Protein AF-A0A836RXM8-F1 (afdb_monomer_lite)

pLDDT: mean 91.98, std 8.18, range [41.59, 98.12]

Secondary structure (DSSP, 8-state):
-GGG--IIIIIHHHHHTT--S-----TTHHHHHHHS--EEPTTT--EEPPPHHHHHHH----PPPPSSTTPPP-EEE--------TTTTTTSTTHHHHHHHHHHHHHHHHHHHTSHHHHHHHHHHH-PPPSSHHHHHHHH-HHHHHHHHTT-SS--HHHHHHHHHHHHHH--HHHHHHHHHHHGGGGGEEEPP--TTHHHHHHHHHHHHHHHHTTSS-HHHHHHHHHHHHHHSHHHHHH----S---SS----

Sequence (253 aa):
DMMSWDWGKQIHPSTVSGKTLIWIGGTWHWTEWQTKPYYTDLQTGEQRPLTAEEVKKYFYYTLFAAGDPGNEPVTLSQPFVWMIASNAGKDNPKYDELRDVYQMLAFLLVVKASDPDLNAIHSIISAHLPVRKAAEQLISDKAWVEKLANLEVELSPEVKNAIADIVKATVNEINIEFLASTSKMLAYTRLTPMHPQYPQLASIFADAVDKVLRGEMMPEEAVNYIISKIKADPELAKAVEIQGEIPKDWQFP

Radius of gyration: 23.03 Å; chains: 1; bounding box: 50×42×63 Å

Foldseek 3Di:
DVVPDDVQAPVLLCLLAVVDPDDDDAQLVLCVLQVHQSYQDPVPRDGDRDDLVSSVVRDDDDAADDPDPPDDGADEDDDDADDDDQCQPVVPPCCVVCVVVRSVVSVVVRVVCLDLLNQLLCCQLRVHARPDPSVLVLLVDPVSLVCLLVVVDPDDPVVCVVCNVSSPSRSDPSNSVSRNVVNVVCVRYDYQDPDPCSVVLVVLVVVLVVCCVVVVDPPVRSVVSSVCVQCVDPVSVVVDDDDDDDDPPDDDD

Structure (mmCIF, N/CA/C/O backbone):
data_AF-A0A836RXM8-F1
#
_entry.id   AF-A0A836RXM8-F1
#
loop_
_atom_site.group_PDB
_atom_site.id
_atom_site.type_symbol
_atom_site.label_atom_id
_atom_site.label_alt_id
_atom_site.label_comp_id
_atom_site.label_asym_id
_atom_site.label_entity_id
_atom_site.label_seq_id
_atom_site.pdbx_PDB_ins_code
_atom_site.Cartn_x
_atom_site.Cartn_y
_atom_site.Cartn_z
_atom_site.occupancy
_atom_site.B_iso_or_equiv
_atom_site.auth_seq_id
_atom_site.auth_comp_id
_atom_site.auth_asym_id
_atom_site.auth_atom_id
_atom_site.pdbx_PDB_model_num
ATOM 1 N N . ASP A 1 1 ? 5.115 17.054 -16.603 1.00 67.19 1 ASP A N 1
ATOM 2 C CA . ASP A 1 1 ? 5.607 15.700 -16.323 1.00 67.19 1 ASP A CA 1
ATOM 3 C C . ASP A 1 1 ? 4.861 15.152 -15.115 1.00 67.19 1 ASP A C 1
ATOM 5 O O . ASP A 1 1 ? 4.892 15.807 -14.085 1.00 67.19 1 ASP A O 1
ATOM 9 N N . MET A 1 2 ? 4.141 14.035 -15.251 1.00 67.56 2 MET A N 1
ATOM 10 C CA . MET A 1 2 ? 3.402 13.416 -14.138 1.00 67.56 2 MET A CA 1
ATOM 11 C C . MET A 1 2 ? 4.348 12.788 -13.102 1.00 67.56 2 MET A C 1
ATOM 13 O O . MET A 1 2 ? 4.012 12.749 -11.923 1.00 67.56 2 MET A O 1
ATOM 17 N N . MET A 1 3 ? 5.556 12.379 -13.507 1.00 71.38 3 MET A N 1
ATOM 18 C CA . MET A 1 3 ? 6.567 11.810 -12.605 1.00 71.38 3 MET A CA 1
ATOM 19 C C . MET A 1 3 ? 7.156 12.852 -11.646 1.00 71.38 3 MET A C 1
ATOM 21 O O . MET A 1 3 ? 7.748 12.496 -10.632 1.00 71.38 3 MET A O 1
ATOM 25 N N . SER A 1 4 ? 6.967 14.143 -11.938 1.00 82.06 4 SER A N 1
ATOM 26 C CA . SER A 1 4 ? 7.364 15.249 -11.065 1.00 82.06 4 SER A CA 1
ATOM 27 C C . SER A 1 4 ? 6.203 15.808 -10.236 1.00 82.06 4 SER A C 1
ATOM 29 O O . SER A 1 4 ? 6.362 16.857 -9.609 1.00 82.06 4 SER A O 1
ATOM 31 N N . TRP A 1 5 ? 5.010 15.207 -10.306 1.00 88.31 5 TRP A N 1
ATOM 32 C CA . TRP A 1 5 ? 3.843 15.711 -9.586 1.00 88.31 5 TRP A CA 1
ATOM 33 C C . TRP A 1 5 ? 3.910 15.363 -8.105 1.00 88.31 5 TRP A C 1
ATOM 35 O O . TRP A 1 5 ? 4.267 14.255 -7.713 1.00 88.31 5 TRP A O 1
ATOM 45 N N . ASP A 1 6 ? 3.504 16.320 -7.279 1.00 93.12 6 ASP A N 1
ATOM 46 C CA . ASP A 1 6 ? 3.343 16.104 -5.849 1.00 93.12 6 ASP A CA 1
ATOM 47 C C . ASP A 1 6 ? 2.068 15.297 -5.559 1.00 93.12 6 ASP A C 1
ATOM 49 O O . ASP A 1 6 ? 0.978 15.602 -6.063 1.00 93.12 6 ASP A O 1
ATOM 53 N N . TRP A 1 7 ? 2.205 14.279 -4.710 1.00 91.94 7 TRP A N 1
ATOM 54 C CA . TRP A 1 7 ? 1.114 13.386 -4.328 1.00 91.94 7 TRP A CA 1
ATOM 55 C C . TRP A 1 7 ? -0.080 14.127 -3.720 1.00 91.94 7 TRP A C 1
ATOM 57 O O . TRP A 1 7 ? -1.217 13.944 -4.160 1.00 91.94 7 TRP A O 1
ATOM 67 N N . GLY A 1 8 ? 0.171 15.005 -2.749 1.00 92.81 8 GLY A N 1
ATOM 68 C CA . GLY A 1 8 ? -0.876 15.685 -1.990 1.00 92.81 8 GLY A CA 1
ATOM 69 C C . GLY A 1 8 ? -1.441 16.926 -2.677 1.00 92.81 8 GLY A C 1
ATOM 70 O O . GLY A 1 8 ? -2.584 17.296 -2.424 1.00 92.81 8 GLY A O 1
ATOM 71 N N . LYS A 1 9 ? -0.664 17.577 -3.547 1.00 92.81 9 LYS A N 1
ATOM 72 C CA . LYS A 1 9 ? -1.061 18.836 -4.202 1.00 92.81 9 LYS A CA 1
ATOM 73 C C . LYS A 1 9 ? -1.602 18.647 -5.611 1.00 92.81 9 LYS A C 1
ATOM 75 O O . LYS A 1 9 ? -2.333 19.510 -6.088 1.00 92.81 9 LYS A O 1
ATOM 80 N N . GLN A 1 10 ? -1.227 17.567 -6.292 1.00 93.88 10 GLN A N 1
ATOM 81 C CA . GLN A 1 10 ? -1.545 17.384 -7.709 1.00 93.88 10 GLN A CA 1
ATOM 82 C C . GLN A 1 10 ? -2.206 16.040 -7.983 1.00 93.88 10 GLN A C 1
ATOM 84 O O . GLN A 1 10 ? -3.299 16.022 -8.549 1.00 93.88 10 GLN A O 1
ATOM 89 N N . ILE A 1 11 ? -1.579 14.933 -7.578 1.00 94.00 11 ILE A N 1
ATOM 90 C CA . ILE A 1 11 ? -2.033 13.587 -7.952 1.00 94.00 11 ILE A CA 1
ATOM 91 C C . ILE A 1 11 ? -3.374 13.263 -7.291 1.00 94.00 11 ILE A C 1
ATOM 93 O O . ILE A 1 11 ? -4.368 13.087 -7.997 1.00 94.00 11 ILE A O 1
ATOM 97 N N . HIS A 1 12 ? -3.444 13.250 -5.954 1.00 95.88 12 HIS A N 1
ATOM 98 C CA . HIS A 1 12 ? -4.697 12.948 -5.260 1.00 95.88 12 HIS A CA 1
ATOM 99 C C . HIS A 1 12 ? -5.810 13.942 -5.594 1.00 95.88 12 HIS A C 1
ATOM 101 O O . HIS A 1 12 ? -6.885 13.468 -5.963 1.00 95.88 12 HIS A O 1
ATOM 107 N N . PRO A 1 13 ? -5.586 15.276 -5.578 1.00 95.81 13 PRO A N 1
ATOM 108 C CA . PRO A 1 13 ? -6.622 16.228 -5.972 1.00 95.81 13 PRO A CA 1
ATOM 109 C C . PRO A 1 13 ? -7.154 16.008 -7.390 1.00 95.81 13 PRO A C 1
ATOM 111 O O . PRO A 1 13 ? -8.357 16.127 -7.611 1.00 95.81 13 PRO A O 1
ATOM 114 N N . SER A 1 14 ? -6.299 15.652 -8.355 1.00 94.50 14 SER A N 1
ATOM 115 C CA . SER A 1 14 ? -6.745 15.365 -9.726 1.00 94.50 14 SER A CA 1
ATOM 116 C C . SER A 1 14 ? -7.609 14.106 -9.790 1.00 94.50 14 SER A C 1
ATOM 118 O O . SER A 1 14 ? -8.657 14.123 -10.438 1.00 94.50 14 SER A O 1
ATOM 120 N N . THR A 1 15 ? -7.217 13.053 -9.069 1.00 95.25 15 THR A N 1
ATOM 121 C CA . THR A 1 15 ? -7.966 11.793 -8.992 1.00 95.25 15 THR A CA 1
ATOM 122 C C . THR A 1 15 ? -9.335 11.987 -8.343 1.00 95.25 15 THR A C 1
ATOM 124 O O . THR A 1 15 ? -10.350 11.670 -8.958 1.00 95.25 15 THR A O 1
ATOM 127 N N . VAL A 1 16 ? -9.399 12.565 -7.139 1.00 96.19 16 VAL A N 1
ATOM 128 C CA . VAL A 1 16 ? -10.672 12.705 -6.402 1.00 96.19 16 VAL A CA 1
ATOM 129 C C . VAL A 1 16 ? -11.606 13.763 -6.989 1.00 96.19 16 VAL A C 1
ATOM 131 O O . VAL A 1 16 ? -12.803 13.723 -6.730 1.00 96.19 16 VAL A O 1
ATOM 134 N N . SER A 1 17 ? -11.088 14.684 -7.809 1.00 93.25 17 SER A N 1
ATOM 135 C CA . SER A 1 17 ? -11.897 15.687 -8.521 1.00 93.25 17 SER A CA 1
ATOM 136 C C . SER A 1 17 ? -12.388 15.211 -9.895 1.00 93.25 17 SER A C 1
ATOM 138 O O . SER A 1 17 ? -12.884 16.022 -10.676 1.00 93.25 17 SER A O 1
ATOM 140 N N . GLY A 1 18 ? -12.212 13.929 -10.238 1.00 92.31 18 GLY A N 1
ATOM 141 C CA . GLY A 1 18 ? -12.706 13.356 -11.495 1.00 92.31 18 GLY A CA 1
ATOM 142 C C . GLY A 1 18 ? -11.960 13.821 -12.750 1.00 92.31 18 GLY A C 1
ATOM 143 O O . GLY A 1 18 ? -12.489 13.703 -13.852 1.00 92.31 18 GLY A O 1
ATOM 144 N N . LYS A 1 19 ? -10.730 14.340 -12.616 1.00 93.00 19 LYS A N 1
ATOM 145 C CA . LYS A 1 19 ? -9.873 14.689 -13.771 1.00 93.00 19 LYS A CA 1
ATOM 146 C C . LYS A 1 19 ? -9.173 13.468 -14.377 1.00 93.00 19 LYS A C 1
ATOM 148 O O . LYS A 1 19 ? -8.529 13.587 -15.416 1.00 93.00 19 LYS A O 1
ATOM 153 N N . THR A 1 20 ? -9.309 12.314 -13.729 1.00 91.69 20 THR A N 1
ATOM 154 C CA . THR A 1 20 ? -8.688 11.044 -14.096 1.00 91.69 20 THR A CA 1
ATOM 155 C C . THR A 1 20 ? -9.775 9.978 -14.214 1.00 91.69 20 THR A C 1
ATOM 157 O O . THR A 1 20 ? -10.548 9.798 -13.278 1.00 91.69 20 THR A O 1
ATOM 160 N N . LEU A 1 21 ? -9.826 9.257 -15.342 1.00 91.75 21 LEU A N 1
ATOM 161 C CA . LEU A 1 21 ? -10.774 8.148 -15.530 1.00 91.75 21 LEU A CA 1
ATOM 162 C C . LEU A 1 21 ? -10.303 6.856 -14.845 1.00 91.75 21 LEU A C 1
ATOM 164 O O . LEU A 1 21 ? -11.106 6.149 -14.246 1.00 91.75 21 LEU A O 1
ATOM 168 N N . ILE A 1 22 ? -9.007 6.546 -14.946 1.00 92.25 22 ILE A N 1
ATOM 169 C CA . ILE A 1 22 ? -8.401 5.328 -14.393 1.00 92.25 22 ILE A CA 1
ATOM 170 C C . ILE A 1 22 ? -7.258 5.725 -13.471 1.00 92.25 22 ILE A C 1
ATOM 172 O O . ILE A 1 22 ? -6.341 6.437 -13.878 1.00 92.25 22 ILE A O 1
ATOM 176 N N . TRP A 1 23 ? -7.304 5.231 -12.238 1.00 91.56 23 TRP A N 1
ATOM 177 C CA . TRP A 1 23 ? -6.279 5.459 -11.233 1.00 91.56 23 TRP A CA 1
ATOM 178 C C . TRP A 1 23 ? -5.599 4.148 -10.846 1.00 91.56 23 TRP A C 1
ATOM 180 O O . TRP A 1 23 ? -6.260 3.165 -10.518 1.00 91.56 23 TRP A O 1
ATOM 190 N N . ILE A 1 24 ? -4.268 4.162 -10.860 1.00 89.94 24 ILE A N 1
ATOM 191 C CA . ILE A 1 24 ? -3.421 3.052 -10.433 1.00 89.94 24 ILE A CA 1
ATOM 192 C C . ILE A 1 24 ? -2.797 3.447 -9.100 1.00 89.94 24 ILE A C 1
ATOM 194 O O . ILE A 1 24 ? -1.983 4.364 -9.040 1.00 89.94 24 ILE A O 1
ATOM 198 N N . GLY A 1 25 ? -3.169 2.764 -8.021 1.00 88.94 25 GLY A N 1
ATOM 199 C CA . GLY A 1 25 ? -2.632 3.069 -6.702 1.00 88.94 25 GLY A CA 1
ATOM 200 C C . GLY A 1 25 ? -2.890 1.975 -5.678 1.00 88.94 25 GLY A C 1
ATOM 201 O O . GLY A 1 25 ? -3.583 0.996 -5.946 1.00 88.94 25 GLY A O 1
ATOM 202 N N . GLY A 1 26 ? -2.310 2.157 -4.495 1.00 90.25 26 GLY A N 1
ATOM 203 C CA . GLY A 1 26 ? -2.486 1.243 -3.376 1.00 90.25 26 GLY A CA 1
ATOM 204 C C . GLY A 1 26 ? -3.865 1.319 -2.733 1.00 90.25 26 GLY A C 1
ATOM 205 O O . GLY A 1 26 ? -4.561 2.332 -2.832 1.00 90.25 26 GLY A O 1
ATOM 206 N N . THR A 1 27 ? -4.233 0.255 -2.019 1.00 93.00 27 THR A N 1
ATOM 207 C CA . THR A 1 27 ? -5.505 0.170 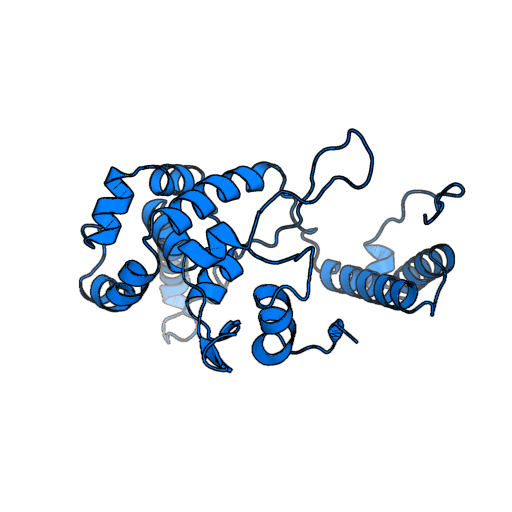-1.286 1.00 93.00 27 THR A CA 1
ATOM 208 C C . THR A 1 27 ? -5.600 1.181 -0.148 1.00 93.00 27 THR A C 1
ATOM 210 O O . THR A 1 27 ? -6.702 1.623 0.166 1.00 93.00 27 THR A O 1
ATOM 213 N N . TRP A 1 28 ? -4.464 1.611 0.418 1.00 92.94 28 TRP A N 1
ATOM 214 C CA . TRP A 1 28 ? -4.419 2.624 1.478 1.00 92.94 28 TRP A CA 1
ATOM 215 C C . TRP A 1 28 ? -5.017 3.969 1.038 1.00 92.94 28 TRP A C 1
ATOM 217 O O . TRP A 1 28 ? -5.568 4.694 1.864 1.00 92.94 28 TRP A O 1
ATOM 227 N N . HIS A 1 29 ? -5.006 4.278 -0.266 1.00 94.75 29 HIS A N 1
ATOM 228 C CA . HIS A 1 29 ? -5.627 5.497 -0.786 1.00 94.75 29 HIS A CA 1
ATOM 229 C C . HIS A 1 29 ? -7.132 5.563 -0.496 1.00 94.75 29 HIS A C 1
ATOM 231 O O . HIS A 1 29 ? -7.668 6.657 -0.333 1.00 94.75 29 HIS A O 1
ATOM 237 N N . TRP A 1 30 ? -7.809 4.411 -0.389 1.00 94.94 30 TRP A N 1
ATOM 238 C CA . TRP A 1 30 ? -9.244 4.345 -0.113 1.00 94.94 30 TRP A CA 1
ATOM 239 C C . TRP A 1 30 ? -9.617 5.084 1.175 1.00 94.94 30 TRP A C 1
ATOM 241 O O . TRP A 1 30 ? -10.569 5.863 1.178 1.00 94.94 30 TRP A O 1
ATOM 251 N N . THR A 1 31 ? -8.856 4.886 2.257 1.00 93.06 31 THR A N 1
ATOM 252 C CA . THR A 1 31 ? -9.055 5.601 3.530 1.00 93.06 31 THR A CA 1
ATOM 253 C C . THR A 1 31 ? -8.264 6.901 3.601 1.00 93.06 31 THR A C 1
ATOM 255 O O . THR A 1 31 ? -8.688 7.839 4.276 1.00 93.06 31 THR A O 1
ATOM 258 N N . GLU A 1 32 ? -7.152 7.028 2.877 1.00 94.56 32 GLU A N 1
ATOM 259 C CA . GLU A 1 32 ? -6.417 8.292 2.794 1.00 94.56 32 GLU A CA 1
ATOM 260 C C . GLU A 1 32 ? -7.296 9.415 2.226 1.00 94.56 32 GLU A C 1
ATOM 262 O O . GLU A 1 32 ? -7.363 10.503 2.798 1.00 94.56 32 GLU A O 1
ATOM 267 N N . TRP A 1 33 ? -8.072 9.137 1.176 1.00 95.75 33 TRP A N 1
ATOM 268 C CA . TRP A 1 33 ? -9.029 10.094 0.607 1.00 95.75 33 TRP A CA 1
ATOM 269 C C . TRP A 1 33 ? -10.163 10.472 1.565 1.00 95.75 33 TRP A C 1
ATOM 271 O O . TRP A 1 33 ? -10.778 11.521 1.386 1.00 95.75 33 TRP A O 1
ATOM 281 N N . GLN A 1 34 ? -10.403 9.659 2.596 1.00 94.94 34 GLN A N 1
ATOM 282 C CA . GLN A 1 34 ? -11.387 9.929 3.648 1.00 94.94 34 GLN A CA 1
ATOM 283 C C . GLN A 1 34 ? -10.817 10.720 4.828 1.00 94.94 34 GLN A C 1
ATOM 285 O O . GLN A 1 34 ? -11.565 11.243 5.651 1.00 94.94 34 GLN A O 1
ATOM 290 N N . THR A 1 35 ? -9.492 10.840 4.921 1.00 92.25 35 THR A N 1
ATOM 291 C CA . THR A 1 35 ? -8.815 11.493 6.053 1.00 92.25 35 THR A CA 1
ATOM 292 C C . THR A 1 35 ? -8.043 12.745 5.651 1.00 92.25 35 THR A C 1
ATOM 294 O O . THR A 1 35 ? -7.712 13.566 6.509 1.00 92.25 35 THR A O 1
ATOM 297 N N . LYS A 1 36 ? -7.752 12.923 4.359 1.00 94.62 36 LYS A N 1
ATOM 298 C CA . LYS A 1 36 ? -6.969 14.045 3.835 1.00 94.62 36 LYS A CA 1
ATOM 299 C C . LYS A 1 36 ? -7.818 14.964 2.953 1.00 94.62 36 LYS A C 1
ATOM 301 O O . LYS A 1 36 ? -8.614 14.473 2.155 1.00 94.62 36 LYS A O 1
ATOM 306 N N . PRO A 1 37 ? -7.643 16.296 3.050 1.00 96.25 37 PRO A N 1
ATOM 307 C CA . PRO A 1 37 ? -8.460 17.262 2.326 1.00 96.25 37 PRO A CA 1
ATOM 308 C C . PRO A 1 37 ? -8.011 17.434 0.866 1.00 96.25 37 PRO A C 1
ATOM 310 O O . PRO A 1 37 ? -7.535 18.493 0.470 1.00 96.25 37 PRO A O 1
ATOM 313 N N . TYR A 1 38 ? -8.126 16.378 0.059 1.00 97.12 38 TYR A N 1
ATOM 314 C CA . TYR A 1 38 ? -7.731 16.415 -1.355 1.00 97.12 38 TYR A CA 1
ATOM 315 C C . TYR A 1 38 ? -8.847 16.863 -2.294 1.00 97.12 38 TYR A C 1
ATOM 317 O O . TYR A 1 38 ? -8.559 17.346 -3.389 1.00 97.12 38 TYR A O 1
ATOM 325 N N . TYR A 1 39 ? -10.107 16.694 -1.894 1.00 97.19 39 TYR A N 1
ATOM 326 C CA . TYR A 1 39 ? -11.259 17.033 -2.719 1.00 97.19 39 TYR A CA 1
ATOM 327 C C . TYR A 1 39 ? -11.671 18.485 -2.492 1.00 97.19 39 TYR A C 1
ATOM 329 O O . TYR A 1 39 ? -11.817 18.919 -1.352 1.00 97.19 39 TYR A O 1
ATOM 337 N N . THR A 1 40 ? -11.871 19.236 -3.574 1.00 95.75 40 THR A N 1
ATOM 338 C CA . THR A 1 40 ? -12.447 20.584 -3.516 1.00 95.75 40 THR A CA 1
ATOM 339 C C . THR A 1 40 ? -13.953 20.488 -3.709 1.00 95.75 40 THR A C 1
ATOM 341 O O . THR A 1 40 ? -14.420 20.078 -4.771 1.00 95.75 40 THR A O 1
ATOM 344 N N . ASP A 1 41 ? -14.712 20.883 -2.692 1.00 93.56 41 ASP A N 1
ATOM 345 C CA . ASP A 1 41 ? -16.166 20.885 -2.749 1.00 93.56 41 ASP A CA 1
ATOM 346 C C . ASP A 1 41 ? -16.666 21.911 -3.773 1.00 93.56 41 ASP A C 1
ATOM 348 O O . ASP A 1 41 ? -16.317 23.088 -3.722 1.00 93.56 41 ASP A O 1
ATOM 352 N N . LEU A 1 42 ? -17.484 21.465 -4.726 1.00 90.12 42 LEU A N 1
ATOM 353 C CA . LEU A 1 42 ? -17.965 22.320 -5.813 1.00 90.12 42 LEU A CA 1
ATOM 354 C C . LEU A 1 42 ? -18.975 23.380 -5.352 1.00 90.12 42 LEU A C 1
ATOM 356 O O . LEU A 1 42 ? -19.186 24.357 -6.069 1.00 90.12 42 LEU A O 1
ATOM 360 N N . GLN A 1 43 ? -19.617 23.194 -4.196 1.00 92.38 43 GLN A N 1
ATOM 361 C CA . GLN A 1 43 ? -20.587 24.147 -3.655 1.00 92.38 43 GLN A CA 1
ATOM 362 C C . GLN A 1 43 ? -19.902 25.226 -2.818 1.00 92.38 43 GLN A C 1
ATOM 364 O O . GLN A 1 43 ? -20.266 26.395 -2.925 1.00 92.38 43 GLN A O 1
ATOM 369 N N . THR A 1 44 ? -18.923 24.846 -1.992 1.00 94.88 44 THR A N 1
ATOM 370 C CA . THR A 1 44 ? -18.257 25.782 -1.066 1.00 94.88 44 THR A CA 1
ATOM 371 C C . THR A 1 44 ? -16.913 26.298 -1.578 1.00 94.88 44 THR A C 1
ATOM 373 O O . THR A 1 44 ? -16.461 27.355 -1.146 1.00 94.88 44 THR A O 1
ATOM 376 N N . GLY A 1 45 ? -16.265 25.580 -2.497 1.00 93.94 45 GLY A N 1
ATOM 377 C CA . GLY A 1 45 ? -14.900 25.849 -2.952 1.00 93.94 45 GLY A CA 1
ATOM 378 C C . GLY A 1 45 ? -13.812 25.424 -1.959 1.00 93.94 45 GLY A C 1
ATOM 379 O O . GLY A 1 45 ? -12.630 25.640 -2.227 1.00 93.94 45 GLY A O 1
ATOM 380 N N . GLU A 1 46 ? -14.176 24.824 -0.824 1.00 95.69 46 GLU A N 1
ATOM 381 C CA . GLU A 1 46 ? -13.231 24.435 0.225 1.00 95.69 46 GLU A CA 1
ATOM 382 C C . GLU A 1 46 ? -12.669 23.029 0.006 1.00 95.69 46 GLU A C 1
ATOM 384 O O . GLU A 1 46 ? -13.330 22.139 -0.533 1.00 95.69 46 GLU A O 1
ATOM 389 N N . GLN A 1 47 ? -11.430 22.814 0.453 1.00 96.12 47 GLN A N 1
ATOM 390 C CA . GLN A 1 47 ? -10.821 21.489 0.459 1.00 96.12 47 GLN A CA 1
ATOM 391 C C . GLN A 1 47 ? -11.289 20.680 1.670 1.00 96.12 47 GLN A C 1
ATOM 393 O O . GLN A 1 47 ? -11.180 21.132 2.810 1.00 96.12 47 GLN A O 1
ATOM 398 N N . ARG A 1 48 ? -11.752 19.454 1.429 1.00 96.31 48 ARG A N 1
ATOM 399 C CA . ARG A 1 48 ? -12.187 18.511 2.464 1.00 96.31 48 ARG A CA 1
ATOM 400 C C . ARG A 1 48 ? -11.898 17.061 2.069 1.00 96.31 48 ARG A C 1
ATOM 402 O O . ARG A 1 48 ? -11.672 16.779 0.890 1.00 96.31 48 ARG A O 1
ATOM 409 N N . PRO A 1 49 ? -11.875 16.127 3.032 1.00 96.25 49 PRO A N 1
ATOM 410 C CA . PRO A 1 49 ? -11.877 14.710 2.711 1.00 96.25 49 PRO A CA 1
ATOM 411 C C . PRO A 1 49 ? -13.195 14.292 2.054 1.00 96.25 49 PRO A C 1
ATOM 413 O O . PRO A 1 49 ? -14.235 14.945 2.218 1.00 96.25 49 PRO A O 1
ATOM 416 N N . LEU A 1 50 ? -13.151 13.186 1.320 1.00 96.44 50 LEU A N 1
ATOM 417 C CA . LEU A 1 50 ? -14.355 12.490 0.886 1.00 96.44 50 LEU A CA 1
ATOM 418 C C . LEU A 1 50 ? -14.965 11.718 2.059 1.00 96.44 50 LEU A C 1
ATOM 420 O O . LEU A 1 50 ? -14.269 11.234 2.943 1.00 96.44 50 LEU A O 1
ATOM 424 N N . THR A 1 51 ? -16.278 11.559 2.058 1.00 95.56 51 THR A N 1
ATOM 425 C CA . THR A 1 51 ? -16.948 10.575 2.920 1.00 95.56 51 THR A CA 1
ATOM 426 C C . THR A 1 51 ? -16.766 9.160 2.363 1.00 95.56 51 THR A C 1
ATOM 428 O O . THR A 1 51 ? -16.474 8.986 1.177 1.00 95.56 51 THR A O 1
ATOM 431 N N . ALA A 1 52 ? -16.960 8.127 3.187 1.00 95.69 52 ALA A N 1
ATOM 432 C CA . ALA A 1 52 ? -16.906 6.739 2.719 1.00 95.69 52 ALA A CA 1
ATOM 433 C C . ALA A 1 52 ? -17.948 6.477 1.612 1.00 95.69 52 ALA A C 1
ATOM 435 O O . ALA A 1 52 ? -17.672 5.791 0.627 1.00 95.69 52 ALA A O 1
ATOM 436 N N . GLU A 1 53 ? -19.128 7.084 1.734 1.00 97.06 53 GLU A N 1
ATOM 437 C CA . GLU A 1 53 ? -20.217 7.025 0.762 1.00 97.06 53 GLU A CA 1
ATOM 438 C C . GLU A 1 53 ? -19.827 7.678 -0.566 1.00 97.06 53 GLU A C 1
ATOM 440 O O . GLU A 1 53 ? -20.113 7.128 -1.630 1.00 97.06 53 GLU A O 1
ATOM 445 N N . GLU A 1 54 ? -19.145 8.826 -0.525 1.00 96.69 54 GLU A N 1
ATOM 446 C CA . GLU A 1 54 ? -18.602 9.469 -1.725 1.00 96.69 54 GLU A CA 1
ATOM 447 C C . GLU A 1 54 ? -17.525 8.609 -2.381 1.00 96.69 54 GLU A C 1
ATOM 449 O O . GLU A 1 54 ? -17.579 8.418 -3.593 1.00 96.69 54 GLU A O 1
ATOM 454 N N . VAL A 1 55 ? -16.598 8.024 -1.613 1.00 95.88 55 VAL A N 1
ATOM 455 C CA . VAL A 1 55 ? -15.582 7.118 -2.175 1.00 95.88 55 VAL A CA 1
ATOM 456 C C . VAL A 1 55 ? -16.248 5.917 -2.857 1.00 95.88 55 VAL A C 1
ATOM 458 O O . VAL A 1 55 ? -15.954 5.642 -4.019 1.00 95.88 55 VAL A O 1
ATOM 461 N N . LYS A 1 56 ? -17.216 5.259 -2.202 1.00 96.44 56 LYS A N 1
ATOM 462 C CA . LYS A 1 56 ? -17.980 4.139 -2.790 1.00 96.44 56 LYS A CA 1
ATOM 463 C C . LYS A 1 56 ? -18.767 4.545 -4.036 1.00 96.44 56 LYS A C 1
ATOM 465 O O . LYS A 1 56 ? -18.948 3.733 -4.938 1.00 96.44 56 LYS A O 1
ATOM 470 N N . LYS A 1 57 ? -19.261 5.783 -4.088 1.00 96.31 57 LYS A N 1
ATOM 471 C CA . LYS A 1 57 ? -20.013 6.310 -5.233 1.00 96.31 57 LYS A CA 1
ATOM 472 C C . LYS A 1 57 ? -19.108 6.686 -6.407 1.00 96.31 57 LYS A C 1
ATOM 474 O O . LYS A 1 57 ? -19.515 6.514 -7.552 1.00 96.31 57 LYS A O 1
ATOM 479 N N . TYR A 1 58 ? -17.938 7.259 -6.137 1.00 95.06 58 TYR A N 1
ATOM 480 C CA . TYR A 1 58 ? -17.053 7.815 -7.164 1.00 95.06 58 TYR A CA 1
ATOM 481 C C . TYR A 1 58 ? -16.103 6.774 -7.747 1.00 95.06 58 TYR A C 1
ATOM 483 O O . TYR A 1 58 ? -15.721 6.894 -8.909 1.00 95.06 58 TYR A O 1
ATOM 491 N N . PHE A 1 59 ? -15.739 5.754 -6.970 1.00 95.56 59 PHE A N 1
ATOM 492 C CA . PHE A 1 59 ? -14.719 4.792 -7.358 1.00 95.56 59 PHE A CA 1
ATOM 493 C C . PHE A 1 59 ? -15.269 3.378 -7.493 1.00 95.56 59 PHE A C 1
ATOM 495 O O . PHE A 1 59 ? -15.991 2.866 -6.641 1.00 95.56 59 PHE A O 1
ATOM 502 N N . TYR A 1 60 ? -14.820 2.719 -8.555 1.00 93.56 60 TYR A N 1
ATOM 503 C CA . TYR A 1 60 ? -14.836 1.272 -8.687 1.00 93.56 60 TYR A CA 1
ATOM 504 C C . TYR A 1 60 ? -13.399 0.755 -8.567 1.00 93.56 60 TYR A C 1
ATOM 506 O O . TYR A 1 60 ? -12.457 1.448 -8.953 1.00 93.56 60 TYR A O 1
ATOM 514 N N . TYR A 1 61 ? -13.223 -0.454 -8.043 1.00 93.81 61 TYR A N 1
ATOM 515 C CA . TYR A 1 61 ? -11.920 -1.100 -7.916 1.00 93.81 61 TYR A CA 1
ATOM 516 C C . TYR A 1 61 ? -11.942 -2.463 -8.607 1.00 93.81 61 TYR A C 1
ATOM 518 O O . TYR A 1 61 ? -12.926 -3.197 -8.556 1.00 93.81 61 TYR A O 1
ATOM 526 N N . THR A 1 62 ? -10.840 -2.798 -9.268 1.00 92.56 62 THR A N 1
ATOM 527 C CA . THR A 1 62 ? -10.679 -4.035 -10.034 1.00 92.56 62 THR A CA 1
ATOM 528 C C . THR A 1 62 ? -9.211 -4.444 -10.058 1.00 92.56 62 THR A C 1
ATOM 530 O O . THR A 1 62 ? -8.327 -3.635 -9.778 1.00 92.56 62 THR A O 1
ATOM 533 N N . LEU A 1 63 ? -8.954 -5.698 -10.420 1.00 91.06 63 LEU A N 1
ATOM 534 C CA . LEU A 1 63 ? -7.622 -6.153 -10.803 1.00 91.06 63 LEU A CA 1
ATOM 535 C C . LEU A 1 63 ? -7.143 -5.417 -12.062 1.00 91.06 63 LEU A C 1
ATOM 537 O O . LEU A 1 63 ? -7.964 -5.012 -12.892 1.00 91.06 63 LEU A O 1
ATOM 541 N N . PHE A 1 64 ? -5.823 -5.307 -12.237 1.00 89.12 64 PHE A N 1
ATOM 542 C CA . PHE A 1 64 ? -5.254 -4.877 -13.513 1.00 89.12 64 PHE A CA 1
ATOM 543 C C . PHE A 1 64 ? -5.647 -5.858 -14.609 1.00 89.12 64 PHE A C 1
ATOM 545 O O . PHE A 1 64 ? -5.493 -7.068 -14.448 1.00 89.12 64 PHE A O 1
ATOM 552 N N . ALA A 1 65 ? -6.149 -5.334 -15.726 1.00 87.69 65 ALA A N 1
ATOM 553 C CA . ALA A 1 65 ? -6.421 -6.157 -16.891 1.00 87.69 65 ALA A CA 1
ATOM 554 C C . ALA A 1 65 ? -5.142 -6.879 -17.339 1.00 87.69 65 ALA A C 1
ATOM 556 O O . ALA A 1 65 ? -4.037 -6.340 -17.229 1.00 87.69 65 ALA A O 1
ATOM 557 N N . ALA A 1 66 ? -5.301 -8.102 -17.838 1.00 90.12 66 ALA A N 1
ATOM 558 C CA . ALA A 1 66 ? -4.200 -8.813 -18.461 1.00 90.12 66 ALA A CA 1
ATOM 559 C C . ALA A 1 66 ? -3.711 -8.056 -19.706 1.00 90.12 66 ALA A C 1
ATOM 561 O O . ALA A 1 66 ? -4.495 -7.375 -20.369 1.00 90.12 66 ALA A O 1
ATOM 562 N N . GLY A 1 67 ? -2.421 -8.198 -20.026 1.00 83.38 67 GLY A N 1
ATOM 563 C CA . GLY A 1 67 ? -1.833 -7.574 -21.216 1.00 83.38 67 GLY A CA 1
ATOM 564 C C . GLY A 1 67 ? -2.437 -8.087 -22.526 1.00 83.38 67 GLY A C 1
ATOM 565 O O . GLY A 1 67 ? -2.594 -7.306 -23.458 1.00 83.38 67 GLY A O 1
ATOM 566 N N . ASP A 1 68 ? -2.849 -9.361 -22.557 1.00 84.44 68 ASP A N 1
ATOM 567 C CA . ASP A 1 68 ? -3.453 -10.005 -23.725 1.00 84.44 68 ASP A CA 1
ATOM 568 C C . ASP A 1 68 ? -4.834 -10.605 -23.406 1.00 84.44 68 ASP A C 1
ATOM 570 O O . ASP A 1 68 ? -5.064 -11.085 -22.286 1.00 84.44 68 ASP A O 1
ATOM 574 N N . PRO A 1 69 ? -5.753 -10.654 -24.391 1.00 87.06 69 PRO A N 1
ATOM 575 C CA . PRO A 1 69 ? -7.041 -11.320 -24.237 1.00 87.06 69 PRO A CA 1
ATOM 576 C C . PRO A 1 69 ? -6.901 -12.794 -23.830 1.00 87.06 69 PRO A C 1
ATOM 578 O O . PRO A 1 69 ? -6.176 -13.561 -24.456 1.00 87.06 69 PRO A O 1
ATOM 581 N N . GLY A 1 70 ? -7.656 -13.205 -22.809 1.00 89.19 70 GLY A N 1
ATOM 582 C CA . GLY A 1 70 ? -7.686 -14.589 -22.319 1.00 89.19 70 GLY A CA 1
ATOM 583 C C . GLY A 1 70 ? -6.662 -14.915 -21.227 1.00 89.19 70 GLY A C 1
ATOM 584 O O . GLY A 1 70 ? -6.771 -15.977 -20.619 1.00 89.19 70 GLY A O 1
ATOM 585 N N . ASN A 1 71 ? -5.726 -14.008 -20.934 1.00 89.50 71 ASN A N 1
ATOM 586 C CA . ASN A 1 71 ? -4.778 -14.168 -19.832 1.00 89.50 71 ASN A CA 1
ATOM 587 C C . ASN A 1 71 ? -5.373 -13.741 -18.479 1.00 89.50 71 ASN A C 1
ATOM 589 O O . ASN A 1 71 ? -6.381 -13.033 -18.402 1.00 89.50 71 ASN A O 1
ATOM 593 N N . GLU A 1 72 ? -4.732 -14.181 -17.393 1.00 89.88 72 GLU A N 1
ATOM 594 C CA . GLU A 1 72 ? -5.128 -13.811 -16.033 1.00 89.88 72 GLU A CA 1
ATOM 595 C C . GLU A 1 72 ? -4.678 -12.384 -15.674 1.00 89.88 72 GLU A C 1
ATOM 597 O O . GLU A 1 72 ? -3.598 -11.948 -16.090 1.00 89.88 72 GLU A O 1
ATOM 602 N N . PRO A 1 73 ? -5.464 -11.662 -14.855 1.00 90.50 73 PRO A N 1
ATOM 603 C CA . PRO A 1 73 ? -5.021 -10.424 -14.228 1.00 90.50 73 PRO A CA 1
ATOM 604 C C . PRO A 1 73 ? -3.722 -10.615 -13.442 1.00 90.50 73 PRO A C 1
ATOM 606 O O . PRO A 1 73 ? -3.534 -11.638 -12.779 1.00 90.50 73 PRO A O 1
ATOM 609 N N . VAL A 1 74 ? -2.853 -9.605 -13.452 1.00 86.25 74 VAL A N 1
ATOM 610 C CA . VAL A 1 74 ? -1.596 -9.638 -12.697 1.00 86.25 74 VAL A CA 1
ATOM 611 C C . VAL A 1 74 ? -1.374 -8.334 -11.949 1.00 86.25 74 VAL A C 1
ATOM 613 O O . VAL A 1 74 ? -1.440 -7.247 -12.516 1.00 86.25 74 VAL A O 1
ATOM 616 N N . THR A 1 75 ? -1.060 -8.454 -10.664 1.00 84.50 75 THR A N 1
ATOM 617 C CA . THR A 1 75 ? -0.649 -7.326 -9.827 1.00 84.50 75 THR A CA 1
ATOM 618 C C . THR A 1 75 ? 0.738 -7.600 -9.270 1.00 84.50 75 THR A C 1
ATOM 620 O O . THR A 1 75 ? 1.011 -8.687 -8.763 1.00 84.50 75 THR A O 1
ATOM 623 N N . LEU A 1 76 ? 1.627 -6.612 -9.318 1.00 83.75 76 LEU A N 1
ATOM 624 C CA . LEU A 1 76 ? 2.882 -6.667 -8.577 1.00 83.75 76 LEU A CA 1
ATOM 625 C C . LEU A 1 76 ? 2.640 -6.151 -7.157 1.00 83.75 76 LEU A C 1
ATOM 627 O O . LEU A 1 76 ? 2.085 -5.067 -6.980 1.00 83.75 76 LEU A O 1
ATOM 631 N N . SER A 1 77 ? 3.064 -6.894 -6.138 1.00 81.44 77 SER A N 1
ATOM 632 C CA . SER A 1 77 ? 3.052 -6.394 -4.760 1.00 81.44 77 SER A CA 1
ATOM 633 C C . SER A 1 77 ? 4.429 -6.485 -4.129 1.00 81.44 77 SER A C 1
ATOM 635 O O . SER A 1 77 ? 5.178 -7.439 -4.338 1.00 81.44 77 SER A O 1
ATOM 637 N N . GLN A 1 78 ? 4.732 -5.478 -3.318 1.00 80.50 78 GLN A N 1
ATOM 638 C CA . GLN A 1 78 ? 5.918 -5.419 -2.479 1.00 80.50 78 GLN A CA 1
ATOM 639 C C . GLN A 1 78 ? 5.452 -5.505 -1.024 1.00 80.50 78 GLN A C 1
ATOM 641 O O . GLN A 1 78 ? 5.021 -4.496 -0.465 1.00 80.50 78 GLN A O 1
ATOM 646 N N . PRO A 1 79 ? 5.432 -6.705 -0.419 1.00 83.31 79 PRO A N 1
ATOM 647 C CA . PRO A 1 79 ? 5.013 -6.839 0.963 1.00 83.31 79 PRO A CA 1
ATOM 648 C C . PRO A 1 79 ? 6.026 -6.150 1.875 1.00 83.31 79 PRO A C 1
ATOM 650 O O . PRO A 1 79 ? 7.237 -6.333 1.734 1.00 83.31 79 PRO A O 1
ATOM 653 N N . PHE A 1 80 ? 5.524 -5.404 2.855 1.00 84.00 80 PHE A N 1
ATOM 654 C CA . PHE A 1 80 ? 6.341 -4.998 3.988 1.00 84.00 80 PHE A CA 1
ATOM 655 C C . PHE A 1 80 ? 6.584 -6.218 4.871 1.00 84.00 80 PHE A C 1
ATOM 657 O O . PHE A 1 80 ? 5.648 -6.922 5.253 1.00 84.00 80 PHE A O 1
ATOM 664 N N . VAL A 1 81 ? 7.853 -6.481 5.171 1.00 88.19 81 VAL A N 1
ATOM 665 C CA . VAL A 1 81 ? 8.273 -7.639 5.961 1.00 88.19 81 VAL A CA 1
ATOM 666 C C . VAL A 1 81 ? 9.000 -7.188 7.216 1.00 88.19 81 VAL A C 1
ATOM 668 O O . VAL A 1 81 ? 9.839 -6.288 7.185 1.00 88.19 81 VAL A O 1
ATOM 671 N N . TRP A 1 82 ? 8.695 -7.849 8.327 1.00 91.69 82 TRP A N 1
ATOM 672 C CA . TRP A 1 82 ? 9.465 -7.711 9.553 1.00 91.69 82 TRP A CA 1
ATOM 673 C C . TRP A 1 82 ? 10.757 -8.516 9.434 1.00 91.69 82 TRP A C 1
ATOM 675 O O . TRP A 1 82 ? 10.729 -9.702 9.107 1.00 91.69 82 TRP A O 1
ATOM 685 N N . MET A 1 83 ? 11.891 -7.879 9.717 1.00 93.56 83 MET A N 1
ATOM 686 C CA . MET A 1 83 ? 13.199 -8.531 9.755 1.00 93.56 83 MET A CA 1
ATOM 687 C C . MET A 1 83 ? 13.848 -8.317 11.117 1.00 93.56 83 MET A C 1
ATOM 689 O O . MET A 1 83 ? 13.738 -7.243 11.707 1.00 93.56 83 MET A O 1
ATOM 693 N N . ILE A 1 84 ? 14.558 -9.334 11.601 1.00 95.56 84 ILE A N 1
ATOM 694 C CA . ILE A 1 84 ? 15.346 -9.232 12.827 1.00 95.56 84 ILE A CA 1
ATOM 695 C C . ILE A 1 84 ? 16.769 -8.851 12.437 1.00 95.56 84 ILE A C 1
ATOM 697 O O . ILE A 1 84 ? 17.446 -9.581 11.712 1.00 95.56 84 ILE A O 1
ATOM 701 N N . ALA A 1 85 ? 17.229 -7.699 12.920 1.00 95.25 85 ALA A N 1
ATOM 702 C CA . ALA A 1 85 ? 18.609 -7.291 12.720 1.00 95.25 85 ALA A CA 1
ATOM 703 C C . ALA A 1 85 ? 19.558 -8.263 13.443 1.00 95.25 85 ALA A C 1
ATOM 705 O O . ALA A 1 85 ? 19.367 -8.599 14.614 1.00 95.25 85 ALA A O 1
ATOM 706 N N . SER A 1 86 ? 20.633 -8.680 12.771 1.00 93.81 86 SER A N 1
ATOM 707 C CA . SER A 1 86 ? 21.625 -9.613 13.334 1.00 93.81 86 SER A CA 1
ATOM 708 C C . SER A 1 86 ? 22.348 -9.071 14.576 1.00 93.81 86 SER A C 1
ATOM 710 O O . SER A 1 86 ? 22.953 -9.835 15.329 1.00 93.81 86 SER A O 1
ATOM 712 N N . ASN A 1 87 ? 22.258 -7.759 14.796 1.00 94.25 87 ASN A N 1
ATOM 713 C CA . ASN A 1 87 ? 22.809 -7.013 15.920 1.00 94.25 87 ASN A CA 1
ATOM 714 C C . ASN A 1 87 ? 21.721 -6.437 16.851 1.00 94.25 87 ASN A C 1
ATOM 716 O O . ASN A 1 87 ? 21.968 -5.448 17.542 1.00 94.25 87 ASN A O 1
ATOM 720 N N . ALA A 1 88 ? 20.512 -7.011 16.861 1.00 94.88 88 ALA A N 1
ATOM 721 C CA . ALA A 1 88 ? 19.444 -6.606 17.773 1.00 94.88 88 ALA A CA 1
ATOM 722 C C . ALA A 1 88 ? 19.932 -6.613 19.233 1.00 94.88 88 ALA A C 1
ATOM 724 O O . ALA A 1 88 ? 20.432 -7.625 19.715 1.00 94.88 88 ALA A O 1
ATOM 725 N N . GLY A 1 89 ? 19.793 -5.480 19.928 1.00 94.19 89 GLY A N 1
ATOM 726 C CA . GLY A 1 89 ? 20.246 -5.318 21.314 1.00 94.19 89 GLY A CA 1
ATOM 727 C C . GLY A 1 89 ? 21.703 -4.870 21.490 1.00 94.19 89 GLY A C 1
ATOM 728 O O . GLY A 1 89 ? 22.135 -4.747 22.634 1.00 94.19 89 GLY A O 1
ATOM 729 N N . LYS A 1 90 ? 22.449 -4.582 20.408 1.00 95.31 90 LYS A N 1
ATOM 730 C CA . LYS A 1 90 ? 23.872 -4.168 20.462 1.00 95.31 90 LYS A CA 1
ATOM 731 C C . LYS A 1 90 ? 24.171 -2.945 21.334 1.00 95.31 90 LYS A C 1
ATOM 733 O O . LYS A 1 90 ? 25.303 -2.775 21.765 1.00 95.31 90 LYS A O 1
ATOM 738 N N . ASP A 1 91 ? 23.172 -2.097 21.573 1.00 94.81 91 ASP A N 1
ATOM 739 C CA . ASP A 1 91 ? 23.332 -0.882 22.374 1.00 94.81 91 ASP A CA 1
ATOM 740 C C . ASP A 1 91 ? 23.271 -1.178 23.887 1.00 94.81 91 ASP A C 1
ATOM 742 O O . ASP A 1 91 ? 23.539 -0.301 24.707 1.00 94.81 91 ASP A O 1
ATOM 746 N N . ASN A 1 92 ? 22.940 -2.415 24.286 1.00 94.94 92 ASN A N 1
ATOM 747 C CA . ASN A 1 92 ? 23.044 -2.845 25.676 1.00 94.94 92 ASN A CA 1
ATOM 748 C C . ASN A 1 92 ? 24.515 -3.163 26.023 1.00 94.94 92 ASN A C 1
ATOM 750 O O . ASN A 1 92 ? 25.121 -3.995 25.347 1.00 94.94 92 ASN A O 1
ATOM 754 N N . PRO A 1 93 ? 25.078 -2.616 27.119 1.00 96.06 93 PRO A N 1
ATOM 755 C CA . PRO A 1 93 ? 26.442 -2.931 27.561 1.00 96.06 93 PRO A CA 1
ATOM 756 C C . PRO A 1 93 ? 26.728 -4.423 27.808 1.00 96.06 93 PRO A C 1
ATOM 758 O O . PRO A 1 93 ? 27.884 -4.826 27.824 1.00 96.06 93 PRO A O 1
ATOM 761 N N . LYS A 1 94 ? 25.690 -5.242 28.015 1.00 96.19 94 LYS A N 1
ATOM 762 C CA . LYS A 1 94 ? 25.753 -6.701 28.196 1.00 96.19 94 LYS A CA 1
ATOM 763 C C . LYS A 1 94 ? 25.390 -7.484 26.932 1.00 96.19 94 LYS A C 1
ATOM 765 O O . LYS A 1 94 ? 24.999 -8.645 27.028 1.00 96.19 94 LYS A O 1
ATOM 770 N N . TYR A 1 95 ? 25.446 -6.860 25.755 1.00 94.62 95 TYR A N 1
ATOM 771 C CA . TYR A 1 95 ? 25.030 -7.488 24.500 1.00 94.62 95 TYR A CA 1
ATOM 772 C C . TYR A 1 95 ? 25.685 -8.855 24.275 1.00 94.62 95 TYR A C 1
ATOM 774 O O . TYR A 1 95 ? 24.977 -9.802 23.952 1.00 94.62 95 TYR A O 1
ATOM 782 N N . ASP A 1 96 ? 26.991 -8.983 24.517 1.00 95.44 96 ASP A N 1
ATOM 783 C CA . ASP A 1 96 ? 27.707 -10.244 24.288 1.00 95.44 96 ASP A CA 1
ATOM 784 C C . ASP A 1 96 ? 27.179 -11.398 25.162 1.00 95.44 96 ASP A C 1
ATOM 786 O O . ASP A 1 96 ? 27.132 -12.539 24.710 1.00 95.44 96 ASP A O 1
ATOM 790 N N . GLU A 1 97 ? 26.709 -11.104 26.380 1.00 97.12 97 GLU A N 1
ATOM 791 C CA . GLU A 1 97 ? 26.099 -12.085 27.292 1.00 97.12 97 GLU A CA 1
ATOM 792 C C . GLU A 1 97 ? 24.620 -12.357 26.967 1.00 97.12 97 GLU A C 1
ATOM 794 O O . GLU A 1 97 ? 24.111 -13.449 27.216 1.00 97.12 97 GLU A O 1
ATOM 799 N N . LEU A 1 98 ? 23.906 -11.354 26.442 1.00 96.56 98 LEU A N 1
ATOM 800 C CA . LEU A 1 98 ? 22.448 -11.370 26.265 1.00 96.56 98 LEU A CA 1
ATOM 801 C C . LEU A 1 98 ? 22.002 -11.520 24.808 1.00 96.56 98 LEU A C 1
ATOM 803 O O . LEU A 1 98 ? 20.804 -11.447 24.529 1.00 96.56 98 LEU A O 1
ATOM 807 N N . ARG A 1 99 ? 22.931 -11.716 23.870 1.00 95.50 99 ARG A N 1
ATOM 808 C CA . ARG A 1 99 ? 22.654 -11.735 22.428 1.00 95.50 99 ARG A CA 1
ATOM 809 C C . ARG A 1 99 ? 21.507 -12.675 22.070 1.00 95.50 99 ARG A C 1
ATOM 811 O O . ARG A 1 99 ? 20.575 -12.260 21.383 1.00 95.50 99 ARG A O 1
ATOM 818 N N . ASP A 1 100 ? 21.545 -13.906 22.569 1.00 95.75 100 ASP A N 1
ATOM 819 C CA . ASP A 1 100 ? 20.523 -14.914 22.271 1.00 95.75 100 ASP A CA 1
ATOM 820 C C . ASP A 1 100 ? 19.163 -14.545 22.875 1.00 95.75 100 ASP A C 1
ATOM 822 O O . ASP A 1 100 ? 18.124 -14.754 22.248 1.00 95.75 100 ASP A O 1
ATOM 826 N N . VAL A 1 101 ? 19.161 -13.917 24.057 1.00 96.44 101 VAL A N 1
ATOM 827 C CA . VAL A 1 101 ? 17.941 -13.403 24.694 1.00 96.44 101 VAL A CA 1
ATOM 828 C C . VAL A 1 101 ? 17.324 -12.300 23.836 1.00 96.44 101 VAL A C 1
ATOM 830 O O . VAL A 1 101 ? 16.122 -12.325 23.581 1.00 96.44 101 VAL A O 1
ATOM 833 N N . TYR A 1 102 ? 18.129 -11.362 23.333 1.00 96.44 102 TYR A N 1
ATOM 834 C CA . TYR A 1 102 ? 17.647 -10.296 22.453 1.00 96.44 102 TYR A CA 1
ATOM 835 C C . TYR A 1 102 ? 17.107 -10.818 21.126 1.00 96.44 102 TYR A C 1
ATOM 837 O O . TYR A 1 102 ? 16.044 -10.377 20.689 1.00 96.44 102 TYR A O 1
ATOM 845 N N . GLN A 1 103 ? 17.800 -11.773 20.506 1.00 96.00 103 GLN A N 1
ATOM 846 C CA . GLN A 1 103 ? 17.333 -12.418 19.278 1.00 96.00 103 GLN A CA 1
ATOM 847 C C . GLN A 1 103 ? 16.006 -13.156 19.509 1.00 96.00 103 GLN A C 1
ATOM 849 O O . GLN A 1 103 ? 15.073 -12.998 18.722 1.00 96.00 103 GLN A O 1
ATOM 854 N N . MET A 1 104 ? 15.875 -13.884 20.624 1.00 96.50 104 MET A N 1
ATOM 855 C CA . MET A 1 104 ? 14.631 -14.566 20.991 1.00 96.50 104 MET A CA 1
ATOM 856 C C . MET A 1 104 ? 13.485 -13.580 21.252 1.00 96.50 104 MET A C 1
ATOM 858 O O . MET A 1 104 ? 12.376 -13.785 20.766 1.00 96.50 104 MET A O 1
ATOM 862 N N . LEU A 1 105 ? 13.736 -12.485 21.975 1.00 96.50 105 LEU A N 1
ATOM 863 C CA . LEU A 1 105 ? 12.729 -11.447 22.215 1.00 96.50 105 LEU A CA 1
ATOM 864 C C . LEU A 1 105 ? 12.281 -10.785 20.909 1.00 96.50 105 LEU A C 1
ATOM 866 O O . LEU A 1 105 ? 11.082 -10.634 20.685 1.00 96.50 105 LEU A O 1
ATOM 870 N N . ALA A 1 106 ? 13.219 -10.434 20.026 1.00 96.50 106 ALA A N 1
ATOM 871 C CA . ALA A 1 106 ? 12.897 -9.881 18.714 1.00 96.50 106 ALA A CA 1
ATOM 872 C C . ALA A 1 106 ? 12.060 -10.863 17.879 1.00 96.50 106 ALA A C 1
ATOM 874 O O . ALA A 1 106 ? 11.078 -10.458 17.259 1.00 96.50 106 ALA A O 1
ATOM 875 N N . PHE A 1 107 ? 12.389 -12.156 17.917 1.00 97.19 107 PHE A N 1
ATOM 876 C CA . PHE A 1 107 ? 11.596 -13.197 17.267 1.00 97.19 107 PHE A CA 1
ATOM 877 C C . PHE A 1 107 ? 10.172 -13.275 17.822 1.00 97.19 107 PHE A C 1
ATOM 879 O O . PHE A 1 107 ? 9.219 -13.239 17.045 1.00 97.19 107 PHE A O 1
ATOM 886 N N . LEU A 1 108 ? 10.005 -13.305 19.147 1.00 97.38 108 LEU A N 1
ATOM 887 C CA . LEU A 1 108 ? 8.683 -13.329 19.783 1.00 97.38 108 LEU A CA 1
ATOM 888 C C . LEU A 1 108 ? 7.846 -12.092 19.433 1.00 97.38 108 LEU A C 1
ATOM 890 O O . LEU A 1 108 ? 6.646 -12.222 19.196 1.00 97.38 108 LEU A O 1
ATOM 894 N N . LEU A 1 109 ? 8.466 -10.911 19.343 1.00 96.19 109 LEU A N 1
ATOM 895 C CA . LEU A 1 109 ? 7.789 -9.689 18.903 1.00 96.19 109 LEU A CA 1
ATOM 896 C C . LEU A 1 109 ? 7.283 -9.809 17.463 1.00 96.19 109 LEU A C 1
ATOM 898 O O . LEU A 1 109 ? 6.132 -9.469 17.202 1.00 96.19 109 LEU A O 1
ATOM 902 N N . VAL A 1 110 ? 8.100 -10.325 16.540 1.00 95.75 110 VAL A N 1
ATOM 903 C CA . VAL A 1 110 ? 7.689 -10.535 15.141 1.00 95.75 110 VAL A CA 1
ATOM 904 C C . VAL A 1 110 ? 6.575 -11.578 15.036 1.00 95.75 110 VAL A C 1
ATOM 906 O O . VAL A 1 110 ? 5.618 -11.371 14.286 1.00 95.75 110 VAL A O 1
ATOM 909 N N . VAL A 1 111 ? 6.659 -12.672 15.802 1.00 95.19 111 VAL A N 1
ATOM 910 C CA . VAL A 1 111 ? 5.600 -13.692 15.864 1.00 95.19 111 VAL A CA 1
ATOM 911 C C . VAL A 1 111 ? 4.294 -13.066 16.340 1.00 95.19 111 VAL A C 1
ATOM 913 O O . VAL A 1 111 ? 3.294 -13.181 15.636 1.00 95.19 111 VAL A O 1
ATOM 916 N N . LYS A 1 112 ? 4.315 -12.334 17.463 1.00 94.06 112 LYS A N 1
ATOM 917 C CA . LYS A 1 112 ? 3.127 -11.665 18.007 1.00 94.06 112 LYS A CA 1
ATOM 918 C C . LYS A 1 112 ? 2.567 -10.634 17.030 1.00 94.06 112 LYS A C 1
ATOM 920 O O . LYS A 1 112 ? 1.373 -10.646 16.773 1.00 94.06 112 LYS A O 1
ATOM 925 N N . ALA A 1 113 ? 3.409 -9.785 16.437 1.00 92.56 113 ALA A N 1
ATOM 926 C CA . ALA A 1 113 ? 2.995 -8.794 15.436 1.00 92.56 113 ALA A CA 1
ATOM 927 C C . ALA A 1 113 ? 2.366 -9.426 14.179 1.00 92.56 113 ALA A C 1
ATOM 929 O O . ALA A 1 113 ? 1.669 -8.749 13.425 1.00 92.56 113 ALA A O 1
ATOM 930 N N . SER A 1 114 ? 2.605 -10.721 13.960 1.00 92.88 114 SER A N 1
ATOM 931 C CA . SER A 1 114 ? 2.025 -11.507 12.875 1.00 92.88 114 SER A CA 1
ATOM 932 C C . SER A 1 114 ? 0.753 -12.254 13.286 1.00 92.88 114 SER A C 1
ATOM 934 O O . SER A 1 114 ? 0.237 -13.028 12.472 1.00 92.88 114 SER A O 1
ATOM 936 N N . ASP A 1 115 ? 0.249 -12.086 14.511 1.00 96.00 115 ASP A N 1
ATOM 937 C CA . ASP A 1 115 ? -1.001 -12.713 14.933 1.00 96.00 115 ASP A CA 1
ATOM 938 C C . ASP A 1 115 ? -2.175 -12.243 14.054 1.00 96.00 115 ASP A C 1
ATOM 940 O O . ASP A 1 115 ? -2.202 -11.087 13.612 1.00 96.00 115 ASP A O 1
ATOM 944 N N . PRO A 1 116 ? -3.145 -13.128 13.746 1.00 96.56 116 PRO A N 1
ATOM 945 C CA . PRO A 1 116 ? -4.238 -12.795 12.837 1.00 96.56 116 PRO A CA 1
ATOM 946 C C . PRO A 1 116 ? -5.058 -11.573 13.260 1.00 96.56 116 PRO A C 1
ATOM 948 O O . PRO A 1 116 ? -5.457 -10.795 12.398 1.00 96.56 116 PRO A O 1
ATOM 951 N N . ASP A 1 117 ? -5.295 -11.398 14.558 1.00 96.75 117 ASP A N 1
ATOM 952 C CA . ASP A 1 117 ? -6.057 -10.281 15.115 1.00 96.75 117 ASP A CA 1
ATOM 953 C C . ASP A 1 117 ? -5.301 -8.957 14.974 1.00 96.75 117 ASP A C 1
ATOM 955 O O . ASP A 1 117 ? -5.860 -7.998 14.449 1.00 96.75 117 ASP A O 1
ATOM 959 N N . LEU A 1 118 ? -4.015 -8.905 15.334 1.00 96.19 118 LEU A N 1
ATOM 960 C CA . LEU A 1 118 ? -3.188 -7.711 15.155 1.00 96.19 118 LEU A CA 1
ATOM 961 C C . LEU A 1 118 ? -3.039 -7.349 13.677 1.00 96.19 118 LEU A C 1
ATOM 963 O O . LEU A 1 118 ? -3.098 -6.169 13.328 1.00 96.19 118 LEU A O 1
ATOM 967 N N . ASN A 1 119 ? -2.901 -8.346 12.799 1.00 95.69 119 ASN A N 1
ATOM 968 C CA . ASN A 1 119 ? -2.853 -8.104 11.363 1.00 95.69 119 ASN A CA 1
ATOM 969 C C . ASN A 1 119 ? -4.191 -7.571 10.827 1.00 95.69 119 ASN A C 1
ATOM 971 O O . ASN A 1 119 ? -4.182 -6.598 10.081 1.00 95.69 119 ASN A O 1
ATOM 975 N N . ALA A 1 120 ? -5.326 -8.139 11.247 1.00 97.00 120 ALA A N 1
ATOM 976 C CA . ALA A 1 120 ? -6.653 -7.657 10.863 1.00 97.00 120 ALA A CA 1
ATOM 977 C C . ALA A 1 120 ? -6.919 -6.232 11.372 1.00 97.00 120 ALA A C 1
ATOM 979 O O . ALA A 1 120 ? -7.381 -5.385 10.608 1.00 97.00 120 ALA A O 1
ATOM 980 N N . ILE A 1 121 ? -6.566 -5.939 12.630 1.00 97.12 121 ILE A N 1
ATOM 981 C CA . ILE A 1 121 ? -6.662 -4.591 13.208 1.00 97.12 121 ILE A CA 1
ATOM 982 C C . ILE A 1 121 ? -5.821 -3.622 12.381 1.00 97.12 121 ILE A 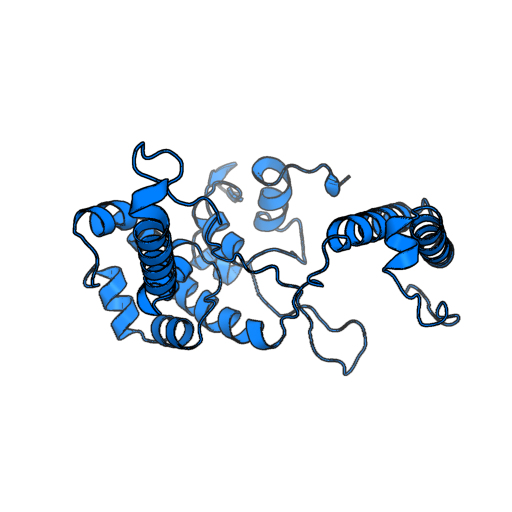C 1
ATOM 984 O O . ILE A 1 121 ? -6.349 -2.609 11.930 1.00 97.12 121 ILE A O 1
ATOM 988 N N . HIS A 1 122 ? -4.546 -3.943 12.132 1.00 95.31 122 HIS A N 1
ATOM 989 C CA . HIS A 1 122 ? -3.657 -3.103 11.331 1.00 95.31 122 HIS A CA 1
ATOM 990 C C . HIS A 1 122 ? -4.217 -2.849 9.926 1.00 95.31 122 HIS A C 1
ATOM 992 O O . HIS A 1 122 ? -4.225 -1.705 9.469 1.00 95.31 122 HIS A O 1
ATOM 998 N N . SER A 1 123 ? -4.723 -3.889 9.261 1.00 95.69 123 SER A N 1
ATOM 999 C CA . SER A 1 123 ? -5.342 -3.783 7.941 1.00 95.69 123 SER A CA 1
ATOM 1000 C C . SER A 1 123 ? -6.533 -2.834 7.925 1.00 95.69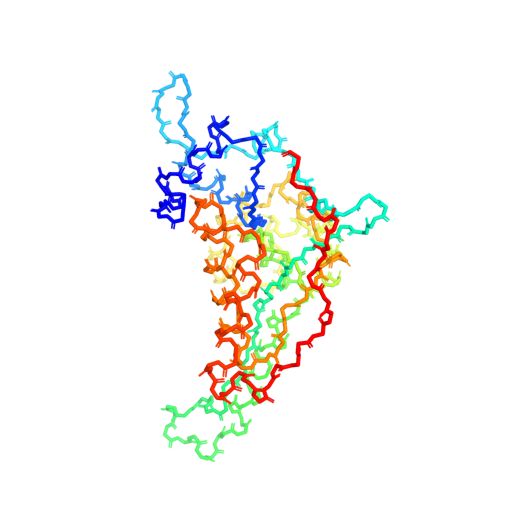 123 SER A C 1
ATOM 1002 O O . SER A 1 123 ? -6.613 -1.985 7.044 1.00 95.69 123 SER A O 1
ATOM 1004 N N . ILE A 1 124 ? -7.423 -2.916 8.914 1.00 95.94 124 ILE A N 1
ATOM 1005 C CA . ILE A 1 124 ? -8.603 -2.046 8.987 1.00 95.94 124 ILE A CA 1
ATOM 1006 C C . ILE A 1 124 ? -8.205 -0.593 9.255 1.00 95.94 124 ILE A C 1
ATOM 1008 O O . ILE A 1 124 ? -8.626 0.302 8.525 1.00 95.94 124 ILE A O 1
ATOM 1012 N N . ILE A 1 125 ? -7.345 -0.351 10.247 1.00 94.06 125 ILE A N 1
ATOM 1013 C CA . ILE A 1 125 ? -7.005 1.018 10.671 1.00 94.06 125 ILE A CA 1
ATOM 1014 C C . ILE A 1 125 ? -6.105 1.760 9.673 1.00 94.06 125 ILE A C 1
ATOM 1016 O O . ILE A 1 125 ? -5.936 2.972 9.783 1.00 94.06 125 ILE A O 1
ATOM 1020 N N . SER A 1 126 ? -5.501 1.048 8.718 1.00 92.50 126 SER A N 1
ATOM 1021 C CA . SER A 1 126 ? -4.568 1.615 7.735 1.00 92.50 126 SER A CA 1
ATOM 1022 C C . SER A 1 126 ? -4.965 1.380 6.274 1.00 92.50 126 SER A C 1
ATOM 1024 O O . SER A 1 126 ? -4.288 1.879 5.380 1.00 92.50 126 SER A O 1
ATOM 1026 N N . ALA A 1 127 ? -6.022 0.604 6.025 1.00 94.12 127 ALA A N 1
ATOM 1027 C CA . ALA A 1 127 ? -6.431 0.101 4.711 1.00 94.12 127 ALA A CA 1
ATOM 1028 C C . ALA A 1 127 ? -5.349 -0.651 3.906 1.00 94.12 127 ALA A C 1
ATOM 1030 O O . ALA A 1 127 ? -5.410 -0.739 2.674 1.00 94.12 127 ALA A O 1
ATOM 1031 N N . HIS A 1 128 ? -4.371 -1.239 4.595 1.00 93.94 128 HIS A N 1
ATOM 1032 C CA . HIS A 1 128 ? -3.434 -2.183 3.990 1.00 93.94 128 HIS A CA 1
ATOM 1033 C C . HIS A 1 128 ? -4.034 -3.587 3.944 1.00 93.94 128 HIS A C 1
ATOM 1035 O O . HIS A 1 128 ? -4.737 -4.017 4.859 1.00 93.94 128 HIS A O 1
ATOM 1041 N N . LEU A 1 129 ? -3.724 -4.332 2.887 1.00 93.94 129 LEU A N 1
ATOM 1042 C CA . LEU A 1 129 ? -4.221 -5.695 2.738 1.00 93.94 129 LEU A CA 1
ATOM 1043 C C . LEU A 1 129 ? -3.608 -6.638 3.790 1.00 93.94 129 LEU A C 1
ATOM 1045 O O . LEU A 1 129 ? -2.423 -6.509 4.113 1.00 93.94 129 LEU A O 1
ATOM 1049 N N . PRO A 1 130 ? -4.391 -7.590 4.328 1.00 93.31 130 PRO A N 1
ATOM 1050 C CA . PRO A 1 130 ? -3.896 -8.567 5.284 1.00 93.31 130 PRO A CA 1
ATOM 1051 C C . PRO A 1 130 ? -2.896 -9.508 4.611 1.00 93.31 130 PRO A C 1
ATOM 1053 O O . PRO A 1 130 ? -3.082 -9.937 3.474 1.00 93.31 130 PRO A O 1
ATOM 1056 N N . VAL A 1 131 ? -1.855 -9.904 5.340 1.00 89.62 131 VAL A N 1
ATOM 1057 C CA . VAL A 1 131 ? -0.843 -10.858 4.841 1.00 89.62 131 VAL A CA 1
ATOM 1058 C C . VAL A 1 131 ? -1.135 -12.298 5.277 1.00 89.62 131 VAL A C 1
ATOM 1060 O O . VAL A 1 131 ? -0.364 -13.213 4.989 1.00 89.62 131 VAL A O 1
ATOM 1063 N N . ARG A 1 132 ? -2.259 -12.526 5.974 1.00 91.88 132 ARG A N 1
ATOM 1064 C CA . ARG A 1 132 ? -2.700 -13.846 6.451 1.00 91.88 132 ARG A CA 1
ATOM 1065 C C . ARG A 1 132 ? -4.161 -14.108 6.097 1.00 91.88 132 ARG A C 1
ATOM 1067 O O . ARG A 1 132 ? -5.026 -13.296 6.400 1.00 91.88 132 ARG A O 1
ATOM 1074 N N . LYS A 1 133 ? -4.454 -15.322 5.617 1.00 93.44 133 LYS A N 1
ATOM 1075 C CA . LYS A 1 133 ? -5.835 -15.799 5.390 1.00 93.44 133 LYS A CA 1
ATOM 1076 C C . LYS A 1 133 ? -6.709 -15.724 6.647 1.00 93.44 133 LYS A C 1
ATOM 1078 O O . LYS A 1 133 ? -7.881 -15.398 6.570 1.00 93.44 133 LYS A O 1
ATOM 1083 N N . ALA A 1 134 ? -6.135 -16.008 7.817 1.00 96.50 134 ALA A N 1
ATOM 1084 C CA . ALA A 1 134 ? -6.866 -15.903 9.078 1.00 96.50 134 ALA A CA 1
ATOM 1085 C C . ALA A 1 134 ? -7.256 -14.447 9.406 1.00 96.50 134 ALA A C 1
ATOM 1087 O O . ALA A 1 134 ? -8.330 -14.216 9.944 1.00 96.50 134 ALA A O 1
ATOM 1088 N N . ALA A 1 135 ? -6.425 -13.464 9.041 1.00 96.38 135 ALA A N 1
ATOM 1089 C CA . ALA A 1 135 ? -6.763 -12.052 9.211 1.00 96.38 135 ALA A CA 1
ATOM 1090 C C . ALA A 1 135 ? -7.859 -11.616 8.221 1.00 96.38 135 ALA A C 1
ATOM 1092 O O . ALA A 1 135 ? -8.805 -10.945 8.617 1.00 96.38 135 ALA A O 1
ATOM 1093 N N . GLU A 1 136 ? -7.797 -12.071 6.964 1.00 95.50 136 GLU A N 1
ATOM 1094 C CA . GLU A 1 136 ? -8.880 -11.888 5.979 1.00 95.50 136 GLU A CA 1
ATOM 1095 C C . GLU A 1 136 ? -10.228 -12.435 6.491 1.00 95.50 136 GLU A C 1
ATOM 1097 O O . GLU A 1 136 ? -11.268 -11.786 6.343 1.00 95.50 136 GLU A O 1
ATOM 1102 N N . GLN A 1 137 ? -10.216 -13.610 7.130 1.00 96.25 137 GLN A N 1
ATOM 1103 C CA . GLN A 1 137 ? -11.410 -14.207 7.734 1.00 96.25 137 GLN A CA 1
ATOM 1104 C C . GLN A 1 137 ? -11.982 -13.338 8.859 1.00 96.25 137 GLN A C 1
ATOM 1106 O O . GLN A 1 137 ? -13.192 -13.137 8.893 1.00 96.25 137 GLN A O 1
ATOM 1111 N N . LEU A 1 138 ? -11.130 -12.783 9.729 1.00 97.25 138 LEU A N 1
ATOM 1112 C CA . LEU A 1 138 ? -11.556 -11.873 10.799 1.00 97.25 138 LEU A CA 1
ATOM 1113 C C . LEU A 1 138 ? -12.153 -10.572 10.252 1.00 97.25 138 LEU A C 1
ATOM 1115 O O . LEU A 1 138 ? -13.189 -10.132 10.736 1.00 97.25 138 LEU A O 1
ATOM 1119 N N . ILE A 1 139 ? -11.557 -9.988 9.207 1.00 96.94 139 ILE A N 1
ATOM 1120 C CA . ILE A 1 139 ? -12.100 -8.790 8.536 1.00 96.94 139 ILE A CA 1
ATOM 1121 C C . ILE A 1 139 ? -13.497 -9.071 7.956 1.00 96.94 139 ILE A C 1
ATOM 1123 O O . ILE A 1 139 ? -14.350 -8.188 7.933 1.00 96.94 139 ILE A O 1
ATOM 1127 N N . SER A 1 140 ? -13.747 -10.304 7.510 1.00 95.50 140 SER A N 1
ATOM 1128 C CA . SER A 1 140 ? -15.045 -10.727 6.966 1.00 95.50 140 SER A CA 1
ATOM 1129 C C . SER A 1 140 ? -16.074 -11.114 8.042 1.00 95.50 140 SER A C 1
ATOM 1131 O O . SER A 1 140 ? -17.251 -11.296 7.721 1.00 95.50 140 SER A O 1
ATOM 1133 N N . ASP A 1 141 ? -15.662 -11.254 9.304 1.00 96.94 141 ASP A N 1
ATOM 1134 C CA . ASP A 1 141 ? -16.531 -11.609 10.426 1.00 96.94 141 ASP A CA 1
ATOM 1135 C C . ASP A 1 141 ? -17.130 -10.347 11.063 1.00 96.94 141 ASP A C 1
ATOM 1137 O O . ASP A 1 141 ? -16.477 -9.626 11.821 1.00 96.94 141 ASP A O 1
ATOM 1141 N N . LYS A 1 142 ? -18.418 -10.104 10.793 1.00 96.38 142 LYS A N 1
ATOM 1142 C CA . LYS A 1 142 ? -19.147 -8.942 11.323 1.00 96.38 142 LYS A CA 1
ATOM 1143 C C . LYS A 1 142 ? -19.127 -8.866 12.853 1.00 96.38 142 LYS A C 1
ATOM 1145 O O . LYS A 1 142 ? -19.019 -7.767 13.386 1.00 96.38 142 LYS A O 1
ATOM 1150 N N . ALA A 1 143 ? -19.202 -9.999 13.555 1.00 97.31 143 ALA A N 1
ATOM 1151 C CA . ALA A 1 143 ? -19.213 -10.007 15.016 1.00 97.31 143 ALA A CA 1
ATOM 1152 C C . ALA A 1 143 ? -17.837 -9.638 15.585 1.00 97.31 143 ALA A C 1
ATOM 1154 O O . ALA A 1 143 ? -17.741 -8.956 16.605 1.00 97.31 143 ALA A O 1
ATOM 1155 N N . TRP A 1 144 ? -16.758 -10.063 14.926 1.00 97.81 144 TRP A N 1
ATOM 1156 C CA . TRP A 1 144 ? -15.410 -9.652 15.313 1.00 97.81 144 TRP A CA 1
ATOM 1157 C C . TRP A 1 144 ? -15.155 -8.169 15.010 1.00 97.81 144 TRP A C 1
ATOM 1159 O O . TRP A 1 144 ? -14.615 -7.454 15.853 1.00 97.81 144 TRP A O 1
ATOM 1169 N N . VAL A 1 145 ? -15.603 -7.681 13.850 1.00 97.88 145 VAL A N 1
ATOM 1170 C CA . VAL A 1 145 ? -15.507 -6.258 13.486 1.00 97.88 145 VAL A CA 1
ATOM 1171 C C . VAL A 1 145 ? -16.287 -5.373 14.464 1.00 97.88 145 VAL A C 1
ATOM 1173 O O . VAL A 1 145 ? -15.792 -4.317 14.852 1.00 97.88 145 VAL A O 1
ATOM 1176 N N . GLU A 1 146 ? -17.462 -5.807 14.926 1.00 97.81 146 GLU A N 1
ATOM 1177 C CA . GLU A 1 146 ? -18.238 -5.093 15.949 1.00 97.81 146 GLU A CA 1
ATOM 1178 C C . GLU A 1 146 ? -17.488 -5.011 17.289 1.00 97.81 146 GLU A C 1
ATOM 1180 O O . GLU A 1 146 ? -17.424 -3.942 17.899 1.00 97.81 146 GLU A O 1
ATOM 1185 N N . LYS A 1 147 ? -16.818 -6.092 17.712 1.00 98.12 147 LYS A N 1
ATOM 1186 C CA . LYS A 1 147 ? -15.933 -6.048 18.890 1.00 98.12 147 LYS A CA 1
ATOM 1187 C C . LYS A 1 147 ? -14.803 -5.038 18.714 1.00 98.12 147 LYS A C 1
ATOM 1189 O O . LYS A 1 147 ? -14.498 -4.307 19.653 1.00 98.12 147 LYS A O 1
ATOM 1194 N N . LEU A 1 148 ? -14.186 -4.968 17.532 1.00 98.06 148 LEU A N 1
ATOM 1195 C CA . LEU A 1 148 ? -13.160 -3.961 17.250 1.00 98.06 148 LEU A CA 1
ATOM 1196 C C . LEU A 1 148 ? -13.731 -2.539 17.311 1.00 98.06 148 LEU A C 1
ATOM 1198 O O . LEU A 1 148 ? -13.106 -1.679 17.929 1.00 98.06 148 LEU A O 1
ATOM 1202 N N . ALA A 1 149 ? -14.916 -2.302 16.741 1.00 97.62 149 ALA A N 1
ATOM 1203 C CA . ALA A 1 149 ? -15.593 -1.003 16.793 1.00 97.62 149 ALA A CA 1
ATOM 1204 C C . ALA A 1 149 ? -15.816 -0.524 18.239 1.00 97.62 149 ALA A C 1
ATOM 1206 O O . ALA A 1 149 ? -15.657 0.660 18.534 1.00 97.62 149 ALA A O 1
ATOM 1207 N N . ASN A 1 150 ? -16.109 -1.459 19.147 1.00 97.69 150 ASN A N 1
ATOM 1208 C CA . ASN A 1 150 ? -16.297 -1.202 20.577 1.00 97.69 150 ASN A CA 1
ATOM 1209 C C . ASN A 1 150 ? -14.995 -1.284 21.403 1.00 97.69 150 ASN A C 1
ATOM 1211 O O . ASN A 1 150 ? -15.033 -1.162 22.626 1.00 97.69 150 ASN A O 1
ATOM 1215 N N . LEU A 1 151 ? -13.834 -1.496 20.765 1.00 97.62 151 LEU A N 1
ATOM 1216 C CA . LEU A 1 151 ? -12.533 -1.728 21.416 1.00 97.62 151 LEU A CA 1
ATOM 1217 C C . LEU A 1 151 ? -12.541 -2.904 22.422 1.00 97.62 151 LEU A C 1
ATOM 1219 O O . LEU A 1 151 ? -11.735 -2.960 23.358 1.00 97.62 151 LEU A O 1
ATOM 1223 N N . GLU A 1 152 ? -13.395 -3.900 22.197 1.00 97.25 152 GLU A N 1
ATOM 1224 C CA . GLU A 1 152 ? -13.530 -5.148 22.967 1.00 97.25 152 GLU A CA 1
ATOM 1225 C C . GLU A 1 152 ? -12.550 -6.244 22.499 1.00 97.25 152 GLU A C 1
ATOM 1227 O O . GLU A 1 152 ? -12.807 -7.441 22.609 1.00 97.25 152 GLU A O 1
ATOM 1232 N N . VAL A 1 153 ? -11.402 -5.832 21.961 1.00 95.19 153 VAL A N 1
ATOM 1233 C CA . VAL A 1 153 ? -10.307 -6.709 21.515 1.00 95.19 153 VAL A CA 1
ATOM 1234 C C . VAL A 1 153 ? -9.222 -6.844 22.589 1.00 95.19 153 VAL A C 1
ATOM 1236 O O . VAL A 1 153 ? -9.133 -6.019 23.507 1.00 95.19 153 VAL A O 1
ATOM 1239 N N . GLU A 1 154 ? -8.377 -7.871 22.489 1.00 94.12 154 GLU A N 1
ATOM 1240 C CA . GLU A 1 154 ? -7.289 -8.145 23.441 1.00 94.12 154 GLU A CA 1
ATOM 1241 C C . GLU A 1 154 ? -6.078 -7.223 23.221 1.00 94.12 154 GLU A C 1
ATOM 1243 O O . GLU A 1 154 ? -5.014 -7.623 22.756 1.00 94.12 154 GLU A O 1
ATOM 1248 N N . LEU A 1 155 ? -6.246 -5.950 23.572 1.00 95.06 155 LEU A N 1
ATOM 1249 C CA . LEU A 1 155 ? -5.198 -4.930 23.557 1.00 95.06 155 LEU A CA 1
ATOM 1250 C C . LEU A 1 155 ? -5.056 -4.281 24.935 1.00 95.06 155 LEU A C 1
ATOM 1252 O O . LEU A 1 155 ? -6.009 -4.252 25.720 1.00 95.06 155 LEU A O 1
ATOM 1256 N N . SER A 1 156 ? -3.879 -3.724 25.228 1.00 96.12 156 SER A N 1
ATOM 1257 C CA . SER A 1 156 ? -3.703 -2.947 26.455 1.00 96.12 156 SER A CA 1
ATOM 1258 C C . SER A 1 156 ? -4.562 -1.670 26.416 1.00 96.12 156 SER A C 1
ATOM 1260 O O . SER A 1 156 ? -4.849 -1.161 25.324 1.00 96.12 156 SER A O 1
ATOM 1262 N N . PRO A 1 157 ? -4.976 -1.122 27.573 1.00 97.62 157 PRO A N 1
ATOM 1263 C CA . PRO A 1 157 ? -5.730 0.130 27.622 1.00 97.62 157 PRO A CA 1
ATOM 1264 C C . PRO A 1 157 ? -5.032 1.284 26.893 1.00 97.62 157 PRO A C 1
ATOM 1266 O O . PRO A 1 157 ? -5.684 2.068 26.210 1.00 97.62 157 PRO A O 1
ATOM 1269 N N . GLU A 1 158 ? -3.703 1.361 26.978 1.00 97.88 158 GLU A N 1
ATOM 1270 C CA . GLU A 1 158 ? -2.899 2.390 26.313 1.00 97.88 158 GLU A CA 1
ATOM 1271 C C . GLU A 1 158 ? -3.028 2.298 24.792 1.00 97.88 158 GLU A C 1
ATOM 1273 O O . GLU A 1 158 ? -3.249 3.312 24.132 1.00 97.88 158 GLU A O 1
ATOM 1278 N N . VAL A 1 159 ? -2.949 1.084 24.235 1.00 96.12 159 VAL A N 1
ATOM 1279 C CA . VAL A 1 159 ? -3.101 0.869 22.791 1.00 96.12 159 VAL A CA 1
ATOM 1280 C C . VAL A 1 159 ? -4.530 1.171 22.355 1.00 96.12 159 VAL A C 1
ATOM 1282 O O . VAL A 1 159 ? -4.714 1.866 21.360 1.00 96.12 159 VAL A O 1
ATOM 1285 N N . LYS A 1 160 ? -5.539 0.717 23.111 1.00 97.56 160 LYS A N 1
ATOM 1286 C CA . LYS A 1 160 ? -6.952 1.017 22.819 1.00 97.56 160 LYS A CA 1
ATOM 1287 C C . LYS A 1 160 ? -7.201 2.520 22.755 1.00 97.56 160 LYS A C 1
ATOM 1289 O O . LYS A 1 160 ? -7.804 2.991 21.797 1.00 97.56 160 LYS A O 1
ATOM 1294 N N . ASN A 1 161 ? -6.676 3.269 23.722 1.00 97.50 161 ASN A N 1
ATOM 1295 C CA . ASN A 1 161 ? -6.778 4.725 23.744 1.00 97.50 161 ASN A CA 1
ATOM 1296 C C . ASN A 1 161 ? -6.053 5.368 22.553 1.00 97.50 161 ASN A C 1
ATOM 1298 O O . ASN A 1 161 ? -6.582 6.296 21.951 1.00 97.50 161 ASN A O 1
ATOM 1302 N N . ALA A 1 162 ? -4.875 4.859 22.181 1.00 97.00 162 ALA A N 1
ATOM 1303 C CA . ALA A 1 162 ? -4.098 5.392 21.064 1.00 97.00 162 ALA A CA 1
ATOM 1304 C C . ALA A 1 162 ? -4.772 5.184 19.697 1.00 97.00 162 ALA A C 1
ATOM 1306 O O . ALA A 1 162 ? -4.580 5.999 18.797 1.00 97.00 162 ALA A O 1
ATOM 1307 N N . ILE A 1 163 ? -5.553 4.110 19.530 1.00 96.56 163 ILE A N 1
ATOM 1308 C CA . ILE A 1 163 ? -6.212 3.791 18.255 1.00 96.56 163 ILE A CA 1
ATOM 1309 C C . ILE A 1 163 ? -7.695 4.169 18.213 1.00 96.56 163 ILE A C 1
ATOM 1311 O O . ILE A 1 163 ? -8.302 4.011 17.160 1.00 96.56 163 ILE A O 1
ATOM 1315 N N . ALA A 1 164 ? -8.287 4.656 19.307 1.00 97.31 164 ALA A N 1
ATOM 1316 C CA . ALA A 1 164 ? -9.735 4.851 19.427 1.00 97.31 164 ALA A CA 1
ATOM 1317 C C . ALA A 1 164 ? -10.328 5.723 18.309 1.00 97.31 164 ALA A C 1
ATOM 1319 O O . ALA A 1 164 ? -11.283 5.316 17.645 1.00 97.31 164 ALA A O 1
ATOM 1320 N N . ASP A 1 165 ? -9.730 6.886 18.047 1.00 95.38 165 ASP A N 1
ATOM 1321 C CA . ASP A 1 165 ? -10.206 7.796 16.999 1.00 95.38 165 ASP A CA 1
ATOM 1322 C C . ASP A 1 165 ? -9.998 7.218 15.595 1.00 95.38 165 ASP A C 1
ATOM 1324 O O . ASP A 1 165 ? -10.836 7.403 14.711 1.00 95.38 165 ASP A O 1
ATOM 1328 N N . ILE A 1 166 ? -8.913 6.463 15.395 1.00 94.56 166 ILE A N 1
ATOM 1329 C CA . ILE A 1 166 ? -8.622 5.803 14.120 1.00 94.56 166 ILE A CA 1
ATOM 1330 C C . ILE A 1 166 ? -9.643 4.694 13.874 1.00 94.56 166 ILE A C 1
ATOM 1332 O O . ILE A 1 166 ? -10.229 4.635 12.798 1.00 94.56 166 ILE A O 1
ATOM 1336 N N . VAL A 1 167 ? -9.905 3.846 14.870 1.00 96.44 167 VAL A N 1
ATOM 1337 C CA . VAL A 1 167 ? -10.930 2.794 14.825 1.00 96.44 167 VAL A CA 1
ATOM 1338 C C . VAL A 1 167 ? -12.289 3.407 14.513 1.00 96.44 167 VAL A C 1
ATOM 1340 O O . VAL A 1 167 ? -12.943 2.974 13.569 1.00 96.44 167 VAL A O 1
ATOM 1343 N N . LYS A 1 168 ? -12.674 4.478 15.212 1.00 94.44 168 LYS A N 1
ATOM 1344 C CA . LYS A 1 168 ? -13.930 5.193 14.957 1.00 94.44 168 LYS A CA 1
ATOM 1345 C C . LYS A 1 168 ? -14.033 5.725 13.523 1.00 94.44 168 LYS A C 1
ATOM 1347 O O . LYS A 1 168 ? -15.120 5.716 12.954 1.00 94.44 168 LYS A O 1
ATOM 1352 N N . ALA A 1 169 ? -12.930 6.199 12.947 1.00 90.81 169 ALA A N 1
ATOM 1353 C CA . ALA A 1 169 ? -12.902 6.731 11.585 1.00 90.81 169 ALA A CA 1
ATOM 1354 C C . ALA A 1 169 ? -12.841 5.642 10.498 1.00 90.81 169 ALA A C 1
ATOM 1356 O O . ALA A 1 169 ? -13.314 5.857 9.385 1.00 90.81 169 ALA A O 1
ATOM 1357 N N . THR A 1 170 ? -12.237 4.488 10.792 1.00 93.06 170 THR A N 1
ATOM 1358 C CA . THR A 1 170 ? -11.897 3.467 9.784 1.00 93.06 170 THR A CA 1
ATOM 1359 C C . THR A 1 170 ? -12.820 2.256 9.801 1.00 93.06 170 THR A C 1
ATOM 1361 O O . THR A 1 170 ? -13.081 1.694 8.734 1.00 93.06 170 THR A O 1
ATOM 1364 N N . VAL A 1 171 ? -13.367 1.880 10.963 1.00 95.50 171 VAL A N 1
ATOM 1365 C CA . VAL A 1 171 ? -14.346 0.792 11.098 1.00 95.50 171 VAL A CA 1
ATOM 1366 C C . VAL A 1 171 ? -15.718 1.280 10.625 1.00 95.50 171 VAL A C 1
ATOM 1368 O O . VAL A 1 171 ? -16.592 1.654 11.401 1.00 95.50 171 VAL A O 1
ATOM 1371 N N . ASN A 1 172 ? -15.886 1.285 9.307 1.00 93.00 172 ASN A N 1
ATOM 1372 C CA . ASN A 1 172 ? -17.121 1.594 8.590 1.00 93.00 172 ASN A CA 1
ATOM 1373 C C . ASN A 1 172 ? -17.432 0.429 7.637 1.00 93.00 172 ASN A C 1
ATOM 1375 O O . ASN A 1 172 ? -16.519 -0.095 6.999 1.00 93.00 172 ASN A O 1
ATOM 1379 N N . GLU A 1 173 ? -18.705 0.042 7.505 1.00 95.25 173 GLU A N 1
ATOM 1380 C CA . GLU A 1 173 ? -19.146 -1.065 6.641 1.00 95.25 173 GLU A CA 1
ATOM 1381 C C . GLU A 1 173 ? -18.594 -0.980 5.206 1.00 95.25 173 GLU A C 1
ATOM 1383 O O . GLU A 1 173 ? -18.142 -1.989 4.673 1.00 95.25 173 GLU A O 1
ATOM 1388 N N . ILE A 1 174 ? -18.533 0.215 4.611 1.00 96.38 174 ILE A N 1
ATOM 1389 C CA . ILE A 1 174 ? -17.978 0.453 3.270 1.00 96.38 174 ILE A CA 1
ATOM 1390 C C . ILE A 1 174 ? -16.487 0.101 3.208 1.00 96.38 174 ILE A C 1
ATOM 1392 O O . ILE A 1 174 ? -16.034 -0.534 2.256 1.00 96.38 174 ILE A O 1
ATOM 1396 N N . ASN A 1 175 ? -15.716 0.502 4.219 1.00 96.19 175 ASN A N 1
ATOM 1397 C CA . ASN A 1 175 ? -14.275 0.251 4.270 1.00 96.19 175 ASN A CA 1
ATOM 1398 C C . ASN A 1 175 ? -13.978 -1.228 4.537 1.00 96.19 175 ASN A C 1
ATOM 1400 O O . ASN A 1 175 ? -13.063 -1.794 3.939 1.00 96.19 175 ASN A O 1
ATOM 1404 N N . ILE A 1 176 ? -14.780 -1.866 5.390 1.00 96.44 176 ILE A N 1
ATOM 1405 C CA . ILE A 1 176 ? -14.683 -3.300 5.673 1.00 96.44 176 ILE A CA 1
ATOM 1406 C C . ILE A 1 176 ? -15.039 -4.122 4.430 1.00 96.44 176 ILE A C 1
ATOM 1408 O O . ILE A 1 176 ? -14.299 -5.037 4.073 1.00 96.44 176 ILE A O 1
ATOM 1412 N N . GLU A 1 177 ? -16.117 -3.769 3.725 1.00 95.44 177 GLU A N 1
ATOM 1413 C CA . GLU A 1 177 ? -16.511 -4.403 2.461 1.00 95.44 177 GLU A CA 1
ATOM 1414 C C . GLU A 1 177 ? -15.408 -4.266 1.402 1.00 95.44 177 GLU A C 1
ATOM 1416 O O . GLU A 1 177 ? -15.050 -5.251 0.746 1.00 95.44 177 GLU A O 1
ATOM 1421 N N . PHE A 1 178 ? -14.833 -3.066 1.267 1.00 96.00 178 PHE A N 1
ATOM 1422 C CA . PHE A 1 178 ? -13.704 -2.806 0.378 1.00 96.00 178 PHE A CA 1
ATOM 1423 C C . PHE A 1 178 ? -12.498 -3.690 0.717 1.00 96.00 178 PHE A C 1
ATOM 1425 O O . PHE A 1 178 ? -11.974 -4.375 -0.165 1.00 96.00 178 PHE A O 1
ATOM 1432 N N . LEU A 1 179 ? -12.072 -3.730 1.984 1.00 95.88 179 LEU A N 1
ATOM 1433 C CA . LEU A 1 179 ? -10.916 -4.524 2.408 1.00 95.88 179 LEU A CA 1
ATOM 1434 C C . LEU A 1 179 ? -11.151 -6.024 2.247 1.00 95.88 179 LEU A C 1
ATOM 1436 O O . LEU A 1 179 ? -10.282 -6.718 1.723 1.00 95.88 179 LEU A O 1
ATOM 1440 N N . ALA A 1 180 ? -12.321 -6.537 2.627 1.00 94.00 180 ALA A N 1
ATOM 1441 C CA . ALA A 1 180 ? -12.656 -7.950 2.453 1.00 94.00 180 ALA A CA 1
ATOM 1442 C C . ALA A 1 180 ? -12.666 -8.355 0.968 1.00 94.00 180 ALA A C 1
ATOM 1444 O O . ALA A 1 180 ? -12.209 -9.440 0.603 1.00 94.00 180 ALA A O 1
ATOM 1445 N N . SER A 1 181 ? -13.155 -7.475 0.092 1.00 93.75 181 SER A N 1
ATOM 1446 C CA . SER A 1 181 ? -13.216 -7.731 -1.351 1.00 93.75 181 SER A CA 1
ATOM 1447 C C . SER A 1 181 ? -11.839 -7.663 -2.009 1.00 93.75 181 SER A C 1
ATOM 1449 O O . SER A 1 181 ? -11.477 -8.550 -2.782 1.00 93.75 181 SER A O 1
ATOM 1451 N N . THR A 1 182 ? -11.041 -6.649 -1.675 1.00 93.50 182 THR A N 1
ATOM 1452 C CA . THR A 1 182 ? -9.689 -6.467 -2.225 1.00 93.50 182 THR A CA 1
ATOM 1453 C C . THR A 1 182 ? -8.672 -7.452 -1.653 1.00 93.50 182 THR A C 1
ATOM 1455 O O . THR A 1 182 ? -7.743 -7.831 -2.358 1.00 93.50 182 THR A O 1
ATOM 1458 N N . SER A 1 183 ? -8.869 -7.977 -0.440 1.00 93.19 183 SER A N 1
ATOM 1459 C CA . SER A 1 183 ? -8.007 -9.036 0.117 1.00 93.19 183 SER A CA 1
ATOM 1460 C C . SER A 1 183 ? -7.979 -10.282 -0.770 1.00 93.19 183 SER A C 1
ATOM 1462 O O . SER A 1 183 ? -6.921 -10.871 -0.986 1.00 93.19 183 SER A O 1
ATOM 1464 N N . LYS A 1 184 ? -9.113 -10.634 -1.386 1.00 89.31 184 LYS A N 1
ATOM 1465 C CA . LYS A 1 184 ? -9.212 -11.766 -2.324 1.00 89.31 184 LYS A CA 1
ATOM 1466 C C . LYS A 1 184 ? -8.394 -11.550 -3.599 1.00 89.31 184 LYS A C 1
ATOM 1468 O O . LYS A 1 184 ? -8.000 -12.516 -4.251 1.00 89.31 184 LYS A O 1
ATOM 1473 N N . MET A 1 185 ? -8.106 -10.295 -3.949 1.00 90.69 185 MET A N 1
ATOM 1474 C CA . MET A 1 185 ? -7.302 -9.942 -5.121 1.00 90.69 185 MET A CA 1
ATOM 1475 C C . MET A 1 185 ? -5.822 -10.311 -4.951 1.00 90.69 185 MET A C 1
ATOM 1477 O O . MET A 1 185 ? -5.127 -10.461 -5.952 1.00 90.69 185 MET A O 1
ATOM 1481 N N . LEU A 1 186 ? -5.352 -10.563 -3.721 1.00 90.25 186 LEU A N 1
ATOM 1482 C CA . LEU A 1 186 ? -3.990 -11.050 -3.461 1.00 90.25 186 LEU A CA 1
ATOM 1483 C C . LEU A 1 186 ? -3.689 -12.399 -4.131 1.00 90.25 186 LEU A C 1
ATOM 1485 O O . LEU A 1 186 ? -2.525 -12.724 -4.350 1.00 90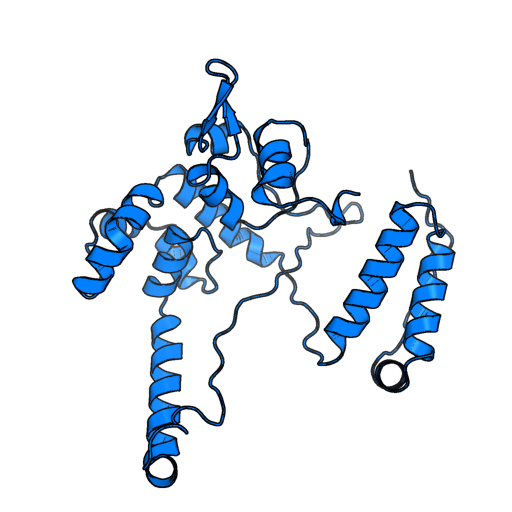.25 186 LEU A O 1
ATOM 1489 N N . ALA A 1 187 ? -4.709 -13.181 -4.503 1.00 89.56 187 ALA A N 1
ATOM 1490 C CA . ALA A 1 187 ? -4.517 -14.413 -5.272 1.00 89.56 187 ALA A CA 1
ATOM 1491 C C . ALA A 1 187 ? -3.872 -14.168 -6.655 1.00 89.56 187 ALA A C 1
ATOM 1493 O O . ALA A 1 187 ? -3.208 -15.057 -7.191 1.00 89.56 187 ALA A O 1
ATOM 1494 N N . TYR A 1 188 ? -4.017 -12.956 -7.199 1.00 90.31 188 TYR A N 1
ATOM 1495 C CA . TYR A 1 188 ? -3.479 -12.529 -8.498 1.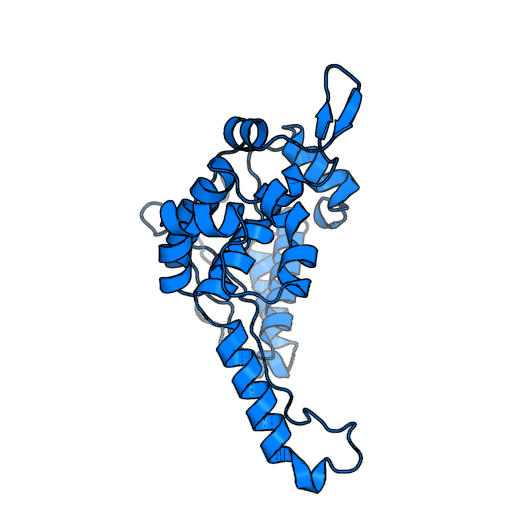00 90.31 188 TYR A CA 1
ATOM 1496 C C . TYR A 1 188 ? -2.144 -11.783 -8.371 1.00 90.31 188 TYR A C 1
ATOM 1498 O O . TYR A 1 188 ? -1.581 -11.299 -9.356 1.00 90.31 188 TYR A O 1
ATOM 1506 N N . THR A 1 189 ? -1.619 -11.676 -7.151 1.00 88.94 189 THR A N 1
ATOM 1507 C CA . THR A 1 189 ? -0.366 -10.982 -6.890 1.00 88.94 189 THR A CA 1
ATOM 1508 C C . THR A 1 189 ? 0.840 -11.845 -7.266 1.00 88.94 189 THR A C 1
ATOM 1510 O O . THR A 1 189 ? 0.882 -13.065 -7.063 1.00 88.94 189 THR A O 1
ATOM 1513 N N . ARG A 1 190 ? 1.875 -11.181 -7.779 1.00 88.75 190 ARG A N 1
ATOM 1514 C CA . ARG A 1 190 ? 3.239 -11.693 -7.908 1.00 88.75 190 ARG A CA 1
ATOM 1515 C C . ARG A 1 190 ? 4.194 -10.800 -7.121 1.00 88.75 190 ARG A C 1
ATOM 1517 O O . ARG A 1 190 ? 3.947 -9.608 -6.938 1.00 88.75 190 ARG A O 1
ATOM 1524 N N . LEU A 1 191 ? 5.277 -11.397 -6.635 1.00 88.56 191 LEU A N 1
ATOM 1525 C CA . LEU A 1 191 ? 6.327 -10.682 -5.917 1.00 88.56 191 LEU A CA 1
ATOM 1526 C C . LEU A 1 191 ? 7.404 -10.218 -6.890 1.00 88.56 191 LEU A C 1
ATOM 1528 O O . LEU A 1 191 ? 7.686 -10.882 -7.888 1.00 88.56 191 LEU A O 1
ATOM 1532 N N . THR A 1 192 ? 8.038 -9.097 -6.563 1.00 86.44 192 THR A N 1
ATOM 1533 C CA . THR A 1 192 ? 9.270 -8.689 -7.236 1.00 86.44 192 THR A CA 1
ATOM 1534 C C . THR A 1 192 ? 10.368 -9.740 -7.041 1.00 86.44 192 THR A C 1
ATOM 1536 O O . THR A 1 192 ? 10.436 -10.349 -5.968 1.00 86.44 192 THR A O 1
ATOM 1539 N N . PRO A 1 193 ? 11.272 -9.922 -8.019 1.00 87.31 193 PRO A N 1
ATOM 1540 C CA . PRO A 1 193 ? 12.461 -10.749 -7.852 1.00 87.31 193 PRO A CA 1
ATOM 1541 C C . PRO A 1 193 ? 13.242 -10.403 -6.576 1.00 87.31 193 PRO A C 1
ATOM 1543 O O . PRO A 1 193 ? 13.614 -9.252 -6.348 1.00 87.31 193 PRO A O 1
ATOM 1546 N N . MET A 1 194 ? 13.525 -11.415 -5.754 1.00 87.88 194 MET A N 1
ATOM 1547 C CA . MET A 1 194 ? 14.327 -11.278 -4.533 1.00 87.88 194 MET A CA 1
ATOM 1548 C C . MET A 1 194 ? 15.823 -11.355 -4.864 1.00 87.88 194 MET A C 1
ATOM 1550 O O . MET A 1 194 ? 16.506 -12.301 -4.477 1.00 87.88 194 MET A O 1
ATOM 1554 N N . HIS A 1 195 ? 16.327 -10.380 -5.624 1.00 90.75 195 HIS A N 1
ATOM 1555 C CA . HIS A 1 195 ? 17.738 -10.305 -6.006 1.00 90.75 195 HIS A CA 1
ATOM 1556 C C . HIS A 1 195 ? 18.346 -8.952 -5.600 1.00 90.75 195 HIS A C 1
ATOM 1558 O O . HIS A 1 195 ? 17.722 -7.924 -5.870 1.00 90.75 195 HIS A O 1
ATOM 1564 N N . PRO A 1 196 ? 19.565 -8.899 -5.022 1.00 91.56 196 PRO A N 1
ATOM 1565 C CA . PRO A 1 196 ? 20.193 -7.640 -4.597 1.00 91.56 196 PRO A CA 1
ATOM 1566 C C . PRO A 1 196 ? 20.324 -6.587 -5.704 1.00 91.56 196 PRO A C 1
ATOM 1568 O O . PRO A 1 196 ? 20.296 -5.393 -5.429 1.00 91.56 196 PRO A O 1
ATOM 1571 N N . GLN A 1 197 ? 20.440 -7.025 -6.958 1.00 92.44 197 GLN A N 1
ATOM 1572 C CA . GLN A 1 197 ? 20.548 -6.135 -8.118 1.00 92.44 197 GLN A CA 1
ATOM 1573 C C . GLN A 1 197 ? 19.208 -5.843 -8.806 1.00 92.44 197 GLN A C 1
ATOM 1575 O O . GLN A 1 197 ? 19.168 -5.064 -9.757 1.00 92.44 197 GLN A O 1
ATOM 1580 N N . TYR A 1 198 ? 18.098 -6.435 -8.346 1.00 91.88 198 TYR A N 1
ATOM 1581 C CA . TYR A 1 198 ? 16.781 -6.140 -8.914 1.00 91.88 198 TYR A CA 1
ATOM 1582 C C . TYR A 1 198 ? 16.446 -4.637 -8.900 1.00 91.88 198 TYR A C 1
ATOM 1584 O O . TYR A 1 198 ? 15.969 -4.156 -9.926 1.00 91.88 198 TYR A O 1
ATOM 1592 N N . PRO A 1 199 ? 16.745 -3.851 -7.840 1.00 92.31 199 PRO A N 1
ATOM 1593 C CA . PRO A 1 199 ? 16.498 -2.407 -7.861 1.00 92.31 199 PRO A CA 1
ATOM 1594 C C . PRO A 1 199 ? 17.224 -1.681 -8.999 1.00 92.31 199 PRO A C 1
ATOM 1596 O O . PRO A 1 199 ? 16.674 -0.767 -9.611 1.00 92.31 199 PRO A O 1
ATOM 1599 N N . GLN A 1 200 ? 18.447 -2.111 -9.316 1.00 94.38 200 GLN A N 1
ATOM 1600 C CA . GLN A 1 200 ? 19.224 -1.540 -10.411 1.00 94.38 200 GLN A CA 1
ATOM 1601 C C . GLN A 1 200 ? 18.599 -1.883 -11.768 1.00 94.38 200 GLN A C 1
ATOM 1603 O O . GLN A 1 200 ? 18.437 -1.001 -12.611 1.00 94.38 200 GLN A O 1
ATOM 1608 N N . LEU A 1 201 ? 18.184 -3.139 -11.955 1.00 93.75 201 LEU A N 1
ATOM 1609 C CA . LEU A 1 201 ? 17.474 -3.578 -13.157 1.00 93.75 201 LEU A CA 1
ATOM 1610 C C . LEU A 1 201 ? 16.132 -2.843 -13.331 1.00 93.75 201 LEU A C 1
ATOM 1612 O O . LEU A 1 201 ? 15.831 -2.357 -14.418 1.00 93.75 201 LEU A O 1
ATOM 1616 N N . ALA A 1 202 ? 15.352 -2.703 -12.257 1.00 92.69 202 ALA A N 1
ATOM 1617 C CA . ALA A 1 202 ? 14.074 -1.995 -12.264 1.00 92.69 202 ALA A CA 1
ATOM 1618 C C . ALA A 1 202 ? 14.231 -0.511 -12.636 1.00 92.69 202 ALA A C 1
ATOM 1620 O O . ALA A 1 202 ? 13.398 0.024 -13.364 1.00 92.69 202 ALA A O 1
ATOM 1621 N N . SER A 1 203 ? 15.315 0.136 -12.196 1.00 94.44 203 SER A N 1
ATOM 1622 C CA . SER A 1 203 ? 15.641 1.516 -12.580 1.00 94.44 203 SER A CA 1
ATOM 1623 C C . SER A 1 203 ? 15.908 1.651 -14.085 1.00 94.44 203 SER A C 1
ATOM 1625 O O . SER A 1 203 ? 15.384 2.558 -14.727 1.00 94.44 203 SER A O 1
ATOM 1627 N N . ILE A 1 204 ? 16.647 0.702 -14.676 1.00 96.25 204 ILE A N 1
ATOM 1628 C CA . ILE A 1 204 ? 16.890 0.661 -16.129 1.00 96.25 204 ILE A CA 1
ATOM 1629 C C . ILE A 1 204 ? 15.570 0.502 -16.896 1.00 96.25 204 ILE A C 1
ATOM 1631 O O . ILE A 1 204 ? 15.362 1.184 -17.898 1.00 96.25 204 ILE A O 1
ATOM 1635 N N . PHE A 1 205 ? 14.670 -0.369 -16.426 1.00 94.31 205 PHE A N 1
ATOM 1636 C CA . PHE A 1 205 ? 13.352 -0.544 -17.042 1.00 94.31 205 PHE A CA 1
ATOM 1637 C C . PHE A 1 205 ? 12.493 0.717 -16.937 1.00 94.31 205 PHE A C 1
ATOM 1639 O O . PHE A 1 205 ? 11.905 1.128 -17.934 1.00 94.31 205 PHE A O 1
ATOM 1646 N N . ALA A 1 206 ? 12.440 1.349 -15.762 1.00 93.19 206 ALA A N 1
ATOM 1647 C CA . ALA A 1 206 ? 11.671 2.572 -15.555 1.00 93.19 206 ALA A CA 1
ATOM 1648 C C . ALA A 1 206 ? 12.150 3.712 -16.470 1.00 93.19 206 ALA A C 1
ATOM 1650 O O . ALA A 1 206 ? 11.326 4.365 -17.102 1.00 93.19 206 ALA A O 1
ATOM 1651 N N . ASP A 1 207 ? 13.466 3.902 -16.596 1.00 94.94 207 ASP A N 1
ATOM 1652 C CA . ASP A 1 207 ? 14.061 4.909 -17.487 1.00 94.94 207 ASP A CA 1
ATOM 1653 C C . ASP A 1 207 ? 13.770 4.624 -18.970 1.00 94.94 207 ASP A C 1
ATOM 1655 O O . ASP A 1 207 ? 13.435 5.533 -19.726 1.00 94.94 207 ASP A O 1
ATOM 1659 N N . ALA A 1 208 ? 13.843 3.359 -19.398 1.00 95.56 208 ALA A N 1
ATOM 1660 C CA . ALA A 1 208 ? 13.507 2.982 -20.770 1.00 95.56 208 ALA A CA 1
ATOM 1661 C C . ALA A 1 208 ? 12.026 3.242 -21.094 1.00 95.56 208 ALA A C 1
ATOM 1663 O O . ALA A 1 208 ? 11.715 3.799 -22.146 1.00 95.56 208 ALA A O 1
ATOM 1664 N N . VAL A 1 209 ? 11.116 2.877 -20.183 1.00 93.12 209 VAL A N 1
ATOM 1665 C CA . VAL A 1 209 ? 9.676 3.129 -20.340 1.00 93.12 209 VAL A CA 1
ATOM 1666 C C . VAL A 1 209 ? 9.381 4.628 -20.358 1.00 93.12 209 VAL A C 1
ATOM 1668 O O . VAL A 1 209 ? 8.634 5.075 -21.223 1.00 93.12 209 VAL A O 1
ATOM 1671 N N . ASP A 1 210 ? 9.986 5.418 -19.467 1.00 90.94 210 ASP A N 1
ATOM 1672 C CA . ASP A 1 210 ? 9.807 6.877 -19.434 1.00 90.94 210 ASP A CA 1
ATOM 1673 C C . ASP A 1 210 ? 10.217 7.531 -20.765 1.00 90.94 210 ASP A C 1
ATOM 1675 O O . ASP A 1 210 ? 9.450 8.311 -21.331 1.00 90.94 210 ASP A O 1
ATOM 1679 N N . LYS A 1 211 ? 11.358 7.133 -21.339 1.00 92.69 211 LYS A N 1
ATOM 1680 C CA . LYS A 1 211 ? 11.815 7.623 -22.652 1.00 92.69 211 LYS A CA 1
ATOM 1681 C C . LYS A 1 211 ? 10.864 7.273 -23.788 1.00 92.69 211 LYS A C 1
ATOM 1683 O O . LYS A 1 211 ? 10.604 8.117 -24.645 1.00 92.69 211 LYS A O 1
ATOM 1688 N N . VAL A 1 212 ? 10.312 6.059 -23.787 1.00 93.38 212 VAL A N 1
ATOM 1689 C CA . VAL A 1 212 ? 9.297 5.659 -24.774 1.00 93.38 212 VAL A CA 1
ATOM 1690 C C . VAL A 1 212 ? 8.032 6.497 -24.617 1.00 93.38 212 VAL A C 1
ATOM 1692 O O . VAL A 1 212 ? 7.528 7.035 -25.599 1.00 93.38 212 VAL A O 1
ATOM 1695 N N . LEU A 1 213 ? 7.545 6.678 -23.387 1.00 89.38 213 LEU A N 1
ATOM 1696 C CA . LEU A 1 213 ? 6.340 7.469 -23.110 1.00 89.38 213 LEU A CA 1
ATOM 1697 C C . LEU A 1 213 ? 6.494 8.949 -23.493 1.00 89.38 213 LEU A C 1
ATOM 1699 O O . LEU A 1 213 ? 5.506 9.598 -23.834 1.00 89.38 213 LEU A O 1
ATOM 1703 N N . ARG A 1 214 ? 7.719 9.485 -23.467 1.00 89.62 214 ARG A N 1
ATOM 1704 C CA . ARG A 1 214 ? 8.040 10.849 -23.924 1.00 89.62 214 ARG A CA 1
ATOM 1705 C C . ARG A 1 214 ? 8.263 10.965 -25.431 1.00 89.62 214 ARG A C 1
ATOM 1707 O O . ARG A 1 214 ? 8.421 12.080 -25.925 1.00 89.62 214 ARG A O 1
ATOM 1714 N N . GLY A 1 215 ? 8.285 9.849 -26.159 1.00 91.88 215 GLY A N 1
ATOM 1715 C CA . GLY A 1 215 ? 8.638 9.821 -27.578 1.00 91.88 215 GLY A CA 1
ATOM 1716 C C . GLY A 1 215 ? 10.120 10.104 -27.847 1.00 91.88 215 GLY A C 1
ATOM 1717 O O . GLY A 1 215 ? 10.475 10.478 -28.960 1.00 91.88 215 GLY A O 1
ATOM 1718 N N . GLU A 1 216 ? 10.985 9.953 -26.839 1.00 94.38 216 GLU A N 1
ATOM 1719 C CA . GLU A 1 216 ? 12.441 10.104 -26.970 1.00 94.38 216 GLU A CA 1
ATOM 1720 C C . GLU A 1 216 ? 13.102 8.852 -27.566 1.00 94.38 216 GLU A C 1
ATOM 1722 O O . GLU A 1 216 ? 14.204 8.939 -28.106 1.00 94.38 216 GLU A O 1
ATOM 1727 N N . MET A 1 217 ? 12.443 7.694 -27.454 1.00 94.81 217 MET A N 1
ATOM 1728 C CA . MET A 1 217 ? 12.868 6.415 -28.028 1.00 94.81 217 MET A CA 1
ATOM 1729 C C . MET A 1 217 ? 11.666 5.640 -28.567 1.00 94.81 217 MET A C 1
ATOM 1731 O O . MET A 1 217 ? 10.587 5.654 -27.971 1.00 94.81 217 MET A O 1
ATOM 1735 N N . MET A 1 218 ? 11.868 4.891 -29.648 1.00 93.44 218 MET A N 1
ATOM 1736 C CA . MET A 1 218 ? 10.920 3.863 -30.080 1.00 93.44 218 MET A CA 1
ATOM 1737 C C . MET A 1 218 ? 11.016 2.618 -29.175 1.00 93.44 218 MET A C 1
ATOM 1739 O O . MET A 1 218 ? 12.079 2.351 -28.611 1.00 93.44 218 MET A O 1
ATOM 1743 N N . PRO A 1 219 ? 9.952 1.799 -29.052 1.00 90.81 219 PRO A N 1
ATOM 1744 C CA . PRO A 1 219 ? 9.960 0.587 -28.223 1.00 90.81 219 PRO A CA 1
ATOM 1745 C C . PRO A 1 219 ? 11.147 -0.353 -28.488 1.00 90.81 219 PRO A C 1
ATOM 1747 O O . PRO A 1 219 ? 11.788 -0.824 -27.550 1.00 90.81 219 PRO A O 1
ATOM 1750 N N . GLU A 1 220 ? 11.493 -0.582 -29.758 1.00 90.50 220 GLU A N 1
ATOM 1751 C CA . GLU A 1 220 ? 12.641 -1.414 -30.145 1.00 90.50 220 GLU A CA 1
ATOM 1752 C C . GLU A 1 220 ? 13.980 -0.813 -29.679 1.00 90.50 220 GLU A C 1
ATOM 1754 O O . GLU A 1 220 ? 14.855 -1.523 -29.173 1.00 90.50 220 GLU A O 1
ATOM 1759 N N . GLU A 1 221 ? 14.136 0.509 -29.789 1.00 94.06 221 GLU A N 1
ATOM 1760 C CA . GLU A 1 221 ? 15.318 1.225 -29.301 1.00 94.06 221 GLU A CA 1
ATOM 1761 C C . GLU A 1 221 ? 15.429 1.126 -27.777 1.00 94.06 221 GLU A C 1
ATOM 1763 O O . GLU A 1 221 ? 16.525 0.923 -27.256 1.00 94.06 221 GLU A O 1
ATOM 1768 N N . ALA A 1 222 ? 14.301 1.185 -27.065 1.00 94.88 222 ALA A N 1
ATOM 1769 C CA . ALA A 1 222 ? 14.246 1.024 -25.616 1.00 94.88 222 ALA A CA 1
ATOM 1770 C C . ALA A 1 222 ? 14.696 -0.376 -25.170 1.00 94.88 222 ALA A C 1
ATOM 1772 O O . ALA A 1 222 ? 15.447 -0.502 -24.201 1.00 94.88 222 ALA A O 1
ATOM 1773 N N . VAL A 1 223 ? 14.307 -1.437 -25.888 1.00 93.25 223 VAL A N 1
ATOM 1774 C CA . VAL A 1 223 ? 14.783 -2.798 -25.581 1.00 93.25 223 VAL A CA 1
ATOM 1775 C C . VAL A 1 223 ? 16.294 -2.904 -25.790 1.00 93.25 223 VAL A C 1
ATOM 1777 O O . VAL A 1 223 ? 17.012 -3.394 -24.916 1.00 93.25 223 VAL A O 1
ATOM 1780 N N . ASN A 1 224 ? 16.810 -2.381 -26.902 1.00 94.25 224 ASN A N 1
ATOM 1781 C CA . ASN A 1 224 ? 18.253 -2.354 -27.154 1.00 94.25 224 ASN A CA 1
ATOM 1782 C C . ASN A 1 224 ? 19.009 -1.514 -26.113 1.00 94.25 224 ASN A C 1
ATOM 1784 O O . ASN A 1 224 ? 20.089 -1.904 -25.659 1.00 94.25 224 ASN A O 1
ATOM 1788 N N . TYR A 1 225 ? 18.422 -0.398 -25.682 1.00 96.12 225 TYR A N 1
ATOM 1789 C CA . TYR A 1 225 ? 18.936 0.434 -24.602 1.00 96.12 225 TYR A CA 1
ATOM 1790 C C . TYR A 1 225 ? 19.057 -0.362 -23.298 1.00 96.12 225 TYR A C 1
ATOM 1792 O O . TYR A 1 225 ? 20.146 -0.404 -22.721 1.00 96.12 225 TYR A O 1
ATOM 1800 N N . ILE A 1 226 ? 18.002 -1.069 -22.884 1.00 95.81 226 ILE A N 1
ATOM 1801 C CA . ILE A 1 226 ? 18.007 -1.950 -21.706 1.00 95.81 226 ILE A CA 1
ATOM 1802 C C . ILE A 1 226 ? 19.140 -2.981 -21.805 1.00 95.81 226 ILE A C 1
ATOM 1804 O O . ILE A 1 226 ? 19.960 -3.087 -20.891 1.00 95.81 226 ILE A O 1
ATOM 1808 N N . ILE A 1 227 ? 19.233 -3.703 -22.929 1.00 95.31 227 ILE A N 1
ATOM 1809 C CA . ILE A 1 227 ? 20.270 -4.723 -23.160 1.00 95.31 227 ILE A CA 1
ATOM 1810 C C . ILE A 1 227 ? 21.669 -4.107 -23.044 1.00 95.31 227 ILE A C 1
ATOM 1812 O O . ILE A 1 227 ? 22.555 -4.687 -22.413 1.00 95.31 227 ILE A O 1
ATOM 1816 N N . SER A 1 228 ? 21.877 -2.927 -23.634 1.00 96.31 228 SER A N 1
ATOM 1817 C CA . SER A 1 228 ? 23.163 -2.229 -23.579 1.00 96.31 228 SER A CA 1
ATOM 1818 C C . SER A 1 228 ? 23.545 -1.838 -22.151 1.00 96.31 228 SER A C 1
ATOM 1820 O O . SER A 1 228 ? 24.700 -2.012 -21.766 1.00 96.31 228 SER A O 1
ATOM 1822 N N . LYS A 1 229 ? 22.582 -1.382 -21.337 1.00 97.31 229 LYS A N 1
ATOM 1823 C CA . LYS A 1 229 ? 22.806 -1.015 -19.932 1.00 97.31 229 LYS A CA 1
ATOM 1824 C C . LYS A 1 229 ? 23.138 -2.224 -19.071 1.00 97.31 229 LYS A C 1
ATOM 1826 O O . LYS A 1 229 ? 24.073 -2.143 -18.283 1.00 97.31 229 LYS A O 1
ATOM 1831 N N . ILE A 1 230 ? 22.440 -3.343 -19.271 1.00 95.56 230 ILE A N 1
ATOM 1832 C CA . ILE A 1 230 ? 22.737 -4.605 -18.580 1.00 95.56 230 ILE A CA 1
ATOM 1833 C C . ILE A 1 230 ? 24.156 -5.078 -18.917 1.00 95.56 230 ILE A C 1
ATOM 1835 O O . ILE A 1 230 ? 24.914 -5.413 -18.016 1.00 95.56 230 ILE A O 1
ATOM 1839 N N . LYS A 1 231 ? 24.545 -5.070 -20.200 1.00 95.31 231 LYS A N 1
ATOM 1840 C CA . LYS A 1 231 ? 25.879 -5.526 -20.641 1.00 95.31 231 LYS A CA 1
ATOM 1841 C C . LYS A 1 231 ? 27.017 -4.594 -20.223 1.00 95.31 231 LYS A C 1
ATOM 1843 O O . LYS A 1 231 ? 28.141 -5.058 -20.051 1.00 95.31 231 LYS A O 1
ATOM 1848 N N . ALA A 1 232 ? 26.752 -3.293 -20.121 1.00 96.69 232 ALA A N 1
ATOM 1849 C CA . ALA A 1 232 ? 27.750 -2.302 -19.730 1.00 96.69 232 ALA A CA 1
ATOM 1850 C C . ALA A 1 232 ? 28.075 -2.342 -18.229 1.00 96.69 232 ALA A C 1
ATOM 1852 O O . ALA A 1 232 ? 29.152 -1.896 -17.836 1.00 96.69 232 ALA A O 1
ATOM 1853 N N . ASP A 1 233 ? 27.169 -2.864 -17.402 1.00 96.12 233 ASP A N 1
ATOM 1854 C CA . ASP A 1 233 ? 27.388 -3.044 -15.971 1.00 96.12 233 ASP A CA 1
ATOM 1855 C C . ASP A 1 233 ? 27.972 -4.445 -15.683 1.00 96.12 233 ASP A C 1
ATOM 1857 O O . ASP A 1 233 ? 27.299 -5.450 -15.926 1.00 96.12 233 ASP A O 1
ATOM 1861 N N . PRO A 1 234 ? 29.209 -4.555 -15.157 1.00 94.75 234 PRO A N 1
ATOM 1862 C CA . PRO A 1 234 ? 29.856 -5.850 -14.934 1.00 94.75 234 PRO A CA 1
ATOM 1863 C C . PRO A 1 234 ? 29.135 -6.764 -13.943 1.00 94.75 234 PRO A C 1
ATOM 1865 O O . PRO A 1 234 ? 29.305 -7.981 -14.003 1.00 94.75 234 PRO A O 1
ATOM 1868 N N . GLU A 1 235 ? 28.384 -6.195 -13.004 1.00 94.62 235 GLU A N 1
ATOM 1869 C CA . GLU A 1 235 ? 27.705 -6.940 -11.954 1.00 94.62 235 GLU A CA 1
ATOM 1870 C C . GLU A 1 235 ? 26.342 -7.429 -12.448 1.00 94.62 235 GLU A C 1
ATOM 1872 O O . GLU A 1 235 ? 26.015 -8.600 -12.239 1.00 94.62 235 GLU A O 1
ATOM 1877 N N . LEU A 1 236 ? 25.591 -6.605 -13.186 1.00 93.81 236 LEU A N 1
ATOM 1878 C CA . LEU A 1 236 ? 24.365 -7.049 -13.861 1.00 93.81 236 LEU A CA 1
ATOM 1879 C C . LEU A 1 236 ? 24.655 -8.071 -14.959 1.00 93.81 236 LEU A C 1
ATOM 1881 O O . LEU A 1 236 ? 23.953 -9.075 -15.048 1.00 93.81 236 LEU A O 1
ATOM 1885 N N . ALA A 1 237 ? 25.701 -7.865 -15.764 1.00 93.69 237 ALA A N 1
ATOM 1886 C CA . ALA A 1 237 ? 26.055 -8.770 -16.859 1.00 93.69 237 ALA A CA 1
ATOM 1887 C C . ALA A 1 237 ? 26.350 -10.206 -16.390 1.00 93.69 237 ALA A C 1
ATOM 1889 O O . ALA A 1 237 ? 26.162 -11.150 -17.153 1.00 93.69 237 ALA A O 1
ATOM 1890 N N . LYS A 1 238 ? 26.807 -10.385 -15.143 1.00 94.12 238 LYS A N 1
ATOM 1891 C CA . LYS A 1 238 ? 27.039 -11.711 -14.542 1.00 94.12 238 LYS A CA 1
ATOM 1892 C C . LYS A 1 238 ? 25.772 -12.352 -13.981 1.00 94.12 238 LYS A C 1
ATOM 1894 O O . LYS A 1 238 ? 25.723 -13.572 -13.861 1.00 94.12 238 LYS A O 1
ATOM 1899 N N . ALA A 1 239 ? 24.798 -11.546 -13.576 1.00 90.94 239 ALA A N 1
ATOM 1900 C CA . ALA A 1 239 ? 23.635 -11.999 -12.818 1.00 90.94 239 ALA A CA 1
ATOM 1901 C C . ALA A 1 239 ? 22.342 -12.057 -13.638 1.00 90.94 239 ALA A C 1
ATOM 1903 O O . ALA A 1 239 ? 21.353 -12.627 -13.179 1.00 90.94 239 ALA A O 1
ATOM 1904 N N . VAL A 1 240 ? 22.331 -11.451 -14.825 1.00 90.12 240 VAL A N 1
ATOM 1905 C CA . VAL A 1 240 ? 21.172 -11.404 -15.714 1.00 90.12 240 VAL A CA 1
ATOM 1906 C C . VAL A 1 240 ? 21.430 -12.262 -16.944 1.00 90.12 240 VAL A C 1
ATOM 1908 O O . VAL A 1 240 ? 22.359 -12.018 -17.711 1.00 90.12 240 VAL A O 1
ATOM 1911 N N . GLU A 1 241 ? 20.546 -13.227 -17.168 1.00 89.56 241 GLU A N 1
ATOM 1912 C CA . GLU A 1 241 ? 20.431 -13.934 -18.437 1.00 89.56 241 GLU A CA 1
ATOM 1913 C C . GLU A 1 241 ? 19.322 -13.282 -19.273 1.00 89.56 241 GLU A C 1
ATOM 1915 O O . GLU A 1 241 ? 18.201 -13.098 -18.799 1.00 89.56 241 GLU A O 1
ATOM 1920 N N . ILE A 1 242 ? 19.632 -12.909 -20.516 1.00 87.44 242 ILE A N 1
ATOM 1921 C CA . ILE A 1 242 ? 18.661 -12.312 -21.439 1.00 87.44 242 ILE A CA 1
ATOM 1922 C C . ILE A 1 242 ? 18.074 -13.435 -22.296 1.00 87.44 242 ILE A C 1
ATOM 1924 O O . ILE A 1 242 ? 18.799 -14.046 -23.080 1.00 87.44 242 ILE A O 1
ATOM 1928 N N . GLN A 1 243 ? 16.772 -13.688 -22.155 1.00 83.25 243 GLN A N 1
ATOM 1929 C CA . GLN A 1 243 ? 16.039 -14.705 -22.913 1.00 83.25 243 GLN A CA 1
ATOM 1930 C C . GLN A 1 243 ? 14.965 -14.061 -23.804 1.00 83.25 243 GLN A C 1
ATOM 1932 O O . GLN A 1 243 ? 14.283 -13.131 -23.377 1.00 83.25 243 GLN A O 1
ATOM 1937 N N . GLY A 1 244 ? 14.793 -14.588 -25.021 1.00 70.50 244 GLY A N 1
ATOM 1938 C CA . GLY A 1 244 ? 13.786 -14.140 -25.993 1.00 70.50 244 GLY A CA 1
ATOM 1939 C C . GLY A 1 244 ? 14.322 -13.231 -27.107 1.00 70.50 244 GLY A C 1
ATOM 1940 O O . GLY A 1 244 ? 15.478 -12.809 -27.094 1.00 70.50 244 GLY A O 1
ATOM 1941 N N . GLU A 1 245 ? 13.463 -12.950 -28.089 1.00 69.31 245 GLU A N 1
ATOM 1942 C CA .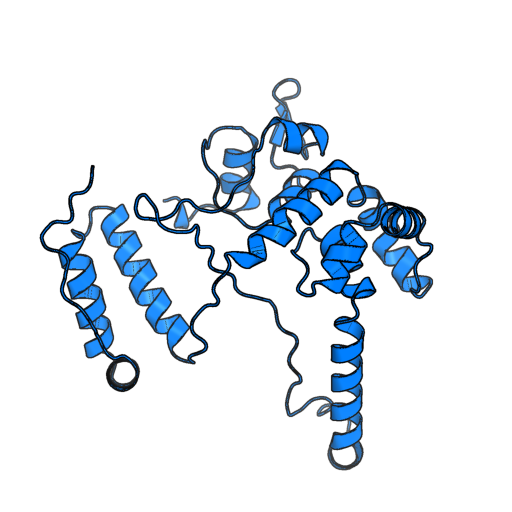 GLU A 1 245 ? 13.702 -11.993 -29.178 1.00 69.31 245 GLU A CA 1
ATOM 1943 C C . GLU A 1 245 ? 12.724 -10.816 -29.063 1.00 69.31 245 GLU A C 1
ATOM 1945 O O . GLU A 1 245 ? 11.643 -10.957 -28.490 1.00 69.31 245 GLU A O 1
ATOM 1950 N N . ILE A 1 246 ? 13.089 -9.655 -29.619 1.00 65.12 246 ILE A N 1
ATOM 1951 C CA . ILE A 1 246 ? 12.177 -8.507 -29.718 1.00 65.12 246 ILE A CA 1
ATOM 1952 C C . ILE A 1 246 ? 10.979 -8.922 -30.592 1.00 65.12 246 ILE A C 1
ATOM 1954 O O . ILE A 1 246 ? 11.207 -9.346 -31.732 1.00 65.12 246 ILE A O 1
ATOM 1958 N N . PRO A 1 247 ? 9.725 -8.812 -30.106 1.00 63.22 247 PRO A N 1
ATOM 1959 C CA . PRO A 1 247 ? 8.552 -9.126 -30.915 1.00 63.22 247 PRO A CA 1
ATOM 1960 C C . PRO A 1 247 ? 8.517 -8.247 -32.170 1.00 63.22 247 PRO A C 1
ATOM 1962 O O . PRO A 1 247 ? 8.524 -7.020 -32.076 1.00 63.22 247 PRO A O 1
ATOM 1965 N N . LYS A 1 248 ? 8.510 -8.871 -33.353 1.00 67.00 248 LYS A N 1
ATOM 1966 C CA . LYS A 1 248 ? 8.560 -8.169 -34.654 1.00 67.00 248 LYS A CA 1
ATOM 1967 C C . LYS A 1 248 ? 7.186 -7.706 -35.139 1.00 67.00 248 LYS A C 1
ATOM 1969 O O . LYS A 1 248 ? 7.090 -6.932 -36.084 1.00 67.00 248 LYS A O 1
ATOM 1974 N N . ASP A 1 249 ? 6.136 -8.223 -34.522 1.00 66.69 249 ASP A N 1
ATOM 1975 C CA . ASP A 1 249 ? 4.728 -8.039 -34.854 1.00 66.69 249 ASP A CA 1
ATOM 1976 C C . ASP A 1 249 ? 3.996 -7.120 -33.866 1.00 66.69 249 ASP A C 1
ATOM 1978 O O . ASP A 1 249 ? 2.787 -6.925 -33.991 1.00 66.69 249 ASP A O 1
ATOM 1982 N N . TRP A 1 250 ? 4.711 -6.516 -32.910 1.00 53.97 250 TRP A N 1
ATOM 1983 C CA . TRP A 1 250 ? 4.108 -5.582 -31.965 1.00 53.97 250 TRP A CA 1
ATOM 1984 C C . TRP A 1 250 ? 3.678 -4.297 -32.678 1.00 53.97 250 TRP A C 1
ATOM 1986 O O . TRP A 1 250 ? 4.502 -3.557 -33.216 1.00 53.97 250 TRP A O 1
ATOM 1996 N N . GLN A 1 251 ? 2.374 -4.031 -32.676 1.00 51.62 251 GLN A N 1
ATOM 1997 C CA . GLN A 1 251 ? 1.792 -2.792 -33.178 1.00 51.62 251 GLN A CA 1
ATOM 1998 C C . GLN A 1 251 ? 1.157 -2.044 -32.009 1.00 51.62 251 GLN A C 1
ATOM 2000 O O . GLN A 1 251 ? 0.328 -2.596 -31.287 1.00 51.62 251 GLN A O 1
ATOM 2005 N N . PHE A 1 252 ? 1.562 -0.790 -31.817 1.00 42.81 252 PHE A N 1
ATOM 2006 C CA . PHE A 1 252 ? 0.875 0.123 -30.911 1.00 42.81 252 PHE A CA 1
ATOM 2007 C C . PHE A 1 252 ? -0.437 0.569 -31.587 1.00 42.81 252 PHE A C 1
ATOM 2009 O O . PHE A 1 252 ? -0.370 0.951 -32.760 1.00 42.81 252 PHE A O 1
ATOM 2016 N N . PRO A 1 253 ? -1.607 0.479 -30.925 1.00 41.59 253 PRO A N 1
ATOM 2017 C CA . PRO A 1 253 ? -2.864 0.971 -31.488 1.00 41.59 253 PRO A CA 1
ATOM 2018 C C . PRO A 1 253 ? -2.883 2.495 -31.665 1.00 41.59 253 PRO A C 1
ATOM 2020 O O . PRO A 1 253 ? -2.282 3.209 -30.830 1.00 41.59 253 PRO A O 1
#